Protein 1XFI (pdb70)

Nearest PDB structures (foldseek):
  1xfi-assembly1_A  TM=1.003E+00  e=2.468E-70  Arabidopsis thaliana
  2ffj-assembly2_B  TM=8.142E-01  e=1.710E-13  Archaeoglobus fulgidus DSM 4304
  2ffj-assembly2_A-2  TM=7.985E-01  e=4.145E-13  Archaeoglobus fulgidus DSM 4304
  2g8l-assembly1_A  TM=7.452E-01  e=1.516E-11  Pyrococcus horikoshii
  8tkz-assembly1_B  TM=5.819E-01  e=2.722E-07  Schizosaccharomyces pombe

Solvent-accessible surface area: 15356 Å² total; per-residue (Å²): 162,48,46,44,1,30,13,5,56,139,92,28,132,146,110,36,142,10,12,13,16,50,22,49,134,142,107,49,72,76,152,131,16,14,114,66,0,70,39,10,0,52,22,9,32,115,20,16,90,68,12,59,149,100,0,63,82,14,164,117,13,98,91,3,82,55,81,0,84,98,0,14,105,104,0,45,31,27,3,74,57,0,65,144,63,0,102,28,73,68,15,54,7,56,12,25,34,0,4,80,17,15,10,79,8,10,52,135,21,38,3,160,30,20,24,78,158,41,1,64,77,44,9,60,151,4,40,86,66,3,65,93,10,4,60,85,7,54,83,44,172,71,57,5,143,21,0,50,47,8,0,56,6,1,0,0,2,4,62,110,213,40,4,50,36,14,10,139,121,18,28,100,90,115,7,43,31,40,35,2,133,93,0,40,66,39,5,82,106,99,48,14,119,66,1,2,0,2,2,15,28,2,0,6,1,0,0,4,1,0,0,5,2,0,9,3,6,18,103,32,42,2,31,0,1,0,2,1,2,80,77,31,2,50,34,3,1,5,23,91,15,0,73,100,14,13,81,124,28,94,174,40,61,0,80,58,13,81,12,84,116,13,60,35,0,29,3,12,14,26,4,15,3,2,41,0,28,131,0,15,110,79,0,13,171,38,0,72,73,10,43,0,0,1,0,0,0,22,10,6,0,1,24,0,2,0,124,13,146,21,124,18,10,2,2,1,1,0,3,0,82,49,118,52,0,5,141,80,30,69,25,90,60,106,2,0,0,0,37,15,63,95,143

Organism: Arabidopsis thaliana (NCBI:txid3702)

Radius of gyration: 19.97 Å; Cα contacts (8 Å, |Δi|>4): 636; chains: 1; bounding box: 40×47×60 Å

CATH classification: 1.20.1700.10

Secondary structure (DSSP, 8-state):
--B--TTSPSP-TTT--SB-S----TTS-TTS--HHHHHHHHHHHTTHHHHHHHHHT-TTSTTHHHHHHHHHHHHHHHHHHHHH-TTGGG-S--HHHHHHHHHHHHHHTT-S-TTHHHHHHHHHHHHHHHHHHHHHHHT--SHHHHHHHHHHHHHHHHH---HHHHTT-SPPSSPSEE-HHHHHHHHTTT---EEEEE--BTTHIIIIIIHHHHHHHHHTT-EEEEEEBSS--TTBPBHHHHHHHHHHH---EETTEE-TTEEEEE----SSS--TTSB-HHHHHHHTT-SEEEEESIIIIIIBSTT---SSEEEEEEE---HHHHHHHT--TT-EEEEEE--

B-factor: mean 26.2, std 8.99, range [11.88, 65.64]

Structure (mmCIF, N/CA/C/O backbone):
data_1XFI
#
_entry.id   1XFI
#
_cell.length_a   40.174
_cell.length_b   43.280
_cell.length_c   52.644
_cell.angle_alpha   74.57
_cell.angle_beta   74.60
_cell.angle_gamma   84.04
#
_symmetry.space_group_name_H-M   'P 1'
#
loop_
_entity.id
_entity.type
_entity.pdbx_description
1 polymer 'unknown protein'
2 non-polymer 'MAGNESIUM ION'
3 water water
#
loop_
_atom_site.group_PDB
_atom_site.id
_atom_site.type_symbol
_atom_site.label_atom_id
_atom_site.label_alt_id
_atom_site.label_comp_id
_atom_site.label_asym_id
_atom_site.label_entity_id
_atom_site.label_seq_id
_atom_site.pdbx_PDB_ins_code
_atom_site.Cartn_x
_atom_site.Cartn_y
_atom_site.Cartn_z
_atom_site.occupancy
_atom_site.B_iso_or_equiv
_atom_site.auth_seq_id
_atom_site.auth_comp_id
_atom_site.auth_asym_id
_atom_site.auth_atom_id
_atom_site.pdbx_PDB_model_num
ATOM 1 N N . GLU A 1 6 ? 3.393 45.900 30.813 1.00 38.75 6 GLU A N 1
ATOM 2 C CA . GLU A 1 6 ? 4.303 44.878 31.433 1.00 37.25 6 GLU A CA 1
ATOM 3 C C . GLU A 1 6 ? 5.072 45.588 32.579 1.00 34.99 6 GLU A C 1
ATOM 4 O O . GLU A 1 6 ? 4.693 45.505 33.750 1.00 35.40 6 GLU A O 1
ATOM 10 N N . MET A 1 7 ? 6.083 46.351 32.203 1.00 32.56 7 MET A N 1
ATOM 11 C CA . MET A 1 7 ? 6.917 47.121 33.121 1.00 31.59 7 MET A CA 1
ATOM 12 C C . MET A 1 7 ? 6.315 48.481 33.328 1.00 28.89 7 MET A C 1
ATOM 13 O O . MET A 1 7 ? 5.572 48.987 32.485 1.00 30.15 7 MET A O 1
ATOM 18 N N . VAL A 1 8 ? 6.626 49.096 34.455 1.00 26.62 8 VAL A N 1
ATOM 19 C CA . VAL A 1 8 ? 6.124 50.428 34.765 1.00 25.70 8 VAL A CA 1
ATOM 20 C C . VAL A 1 8 ? 7.244 51.234 35.402 1.00 25.35 8 VAL A C 1
ATOM 21 O O . VAL A 1 8 ? 8.242 50.662 35.842 1.00 23.96 8 VAL A O 1
ATOM 25 N N . PRO A 1 9 ? 7.097 52.547 35.427 1.00 24.16 9 PRO A N 1
ATOM 26 C CA . PRO A 1 9 ? 8.109 53.372 36.038 1.00 23.51 9 PRO A CA 1
ATOM 27 C C . PRO A 1 9 ? 8.224 53.122 37.510 1.00 22.99 9 PRO A C 1
ATOM 28 O O . PRO A 1 9 ? 7.220 53.005 38.207 1.00 19.52 9 PRO A O 1
ATOM 32 N N . PHE A 1 10 ? 9.456 53.092 38.014 1.00 19.70 10 PHE A N 1
ATOM 33 C CA . PHE A 1 10 ? 9.667 53.074 39.459 1.00 21.29 10 PHE A CA 1
ATOM 34 C C . PHE A 1 10 ? 8.901 54.241 40.111 1.00 20.79 10 PHE A C 1
ATOM 35 O O . PHE A 1 10 ? 9.030 55.395 39.702 1.00 20.51 10 PHE A O 1
ATOM 43 N N . PRO A 1 11 ? 8.036 53.939 41.105 1.00 21.71 11 PRO A N 1
ATOM 44 C CA . PRO A 1 11 ? 7.149 54.956 41.675 1.00 22.84 11 PRO A CA 1
ATOM 45 C C . PRO A 1 11 ? 7.752 56.175 42.329 1.00 23.12 11 PRO A C 1
ATOM 46 O O . PRO A 1 11 ? 7.029 57.155 42.559 1.00 23.31 11 PRO A O 1
ATOM 50 N N . GLN A 1 12 ? 9.046 56.125 42.673 1.00 21.27 12 GLN A N 1
ATOM 51 C CA . GLN A 1 12 ? 9.659 57.237 43.338 1.00 21.87 12 GLN A CA 1
ATOM 52 C C . GLN A 1 12 ? 10.310 58.187 42.330 1.00 21.31 12 GLN A C 1
ATOM 53 O O . GLN A 1 12 ? 10.850 59.197 42.766 1.00 21.80 12 GLN A O 1
ATOM 59 N N . LEU A 1 13 ? 10.177 57.908 41.039 1.00 20.76 13 LEU A N 1
ATOM 60 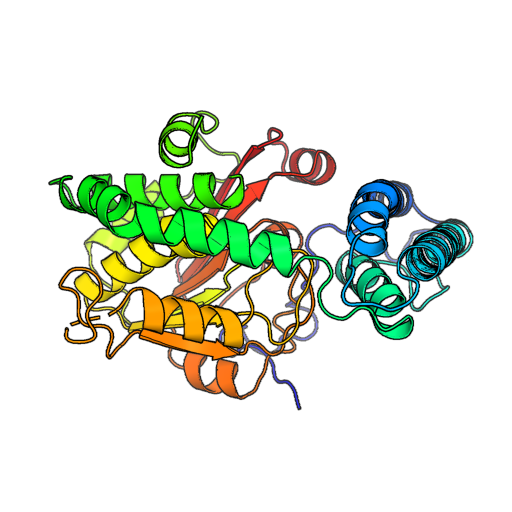C CA . LEU A 1 13 ? 10.590 58.879 40.027 1.00 23.99 13 LEU A CA 1
ATOM 61 C C . LEU A 1 13 ? 9.472 59.917 39.866 1.00 27.56 13 LEU A C 1
ATOM 62 O O . LEU A 1 13 ? 8.373 59.517 39.482 1.00 26.32 13 LEU A O 1
ATOM 67 N N . PRO A 1 14 ? 9.789 61.218 40.041 1.00 29.76 14 PRO A N 1
ATOM 68 C CA . PRO A 1 14 ? 8.780 62.254 39.826 1.00 31.01 14 PRO A CA 1
ATOM 69 C C . PRO A 1 14 ? 8.193 62.169 38.426 1.00 32.73 14 PRO A C 1
ATOM 70 O O . PRO A 1 14 ? 8.908 61.940 37.472 1.00 30.06 14 PRO A O 1
ATOM 74 N N . MET A 1 15 ? 6.883 62.364 38.316 1.00 35.61 15 MET A N 1
ATOM 75 C CA . MET A 1 15 ? 6.192 62.326 37.034 1.00 38.02 15 MET A CA 1
ATOM 76 C C . MET A 1 15 ? 5.990 63.792 36.586 1.00 40.36 15 MET A C 1
ATOM 77 O O . MET A 1 15 ? 5.740 64.662 37.420 1.00 42.02 15 MET A O 1
ATOM 82 N N . PRO A 1 16 ? 6.157 64.078 35.294 1.00 40.23 16 PRO A N 1
ATOM 83 C CA . PRO A 1 16 ? 6.392 63.162 34.202 1.00 41.29 16 PRO A CA 1
ATOM 84 C C . PRO A 1 16 ? 7.885 62.810 34.154 1.00 41.54 16 PRO A C 1
ATOM 85 O O . PRO A 1 16 ? 8.731 63.665 34.441 1.00 41.51 16 PRO A O 1
ATOM 89 N N . ILE A 1 17 ? 8.188 61.557 33.827 1.00 41.95 17 ILE A N 1
ATOM 90 C CA . ILE A 1 17 ? 9.575 61.111 33.725 1.00 42.65 17 ILE A CA 1
ATOM 91 C C . ILE A 1 17 ? 10.129 61.485 32.354 1.00 42.34 17 ILE A C 1
ATOM 92 O O . ILE A 1 17 ? 11.326 61.726 32.209 1.00 39.55 17 ILE A O 1
ATOM 97 N N . GLU A 1 18 ? 9.241 61.544 31.359 1.00 44.18 18 GLU A N 1
ATOM 98 C CA . GLU A 1 18 ? 9.589 62.008 30.015 1.00 44.36 18 GLU A CA 1
ATOM 99 C C . GLU A 1 18 ? 10.370 63.322 30.093 1.00 43.16 18 GLU A C 1
ATOM 100 O O . GLU A 1 18 ? 10.004 64.247 30.820 1.00 42.50 18 GLU A O 1
ATOM 106 N N . ASN A 1 19 ? 11.488 63.361 29.380 1.00 43.55 19 ASN A N 1
ATOM 107 C CA . ASN A 1 19 ? 12.337 64.548 29.305 1.00 43.60 19 ASN A CA 1
ATOM 108 C C . ASN A 1 19 ? 12.887 65.037 30.643 1.00 42.99 19 ASN A C 1
ATOM 109 O O . ASN A 1 19 ? 13.350 66.174 30.727 1.00 46.51 19 ASN A O 1
ATOM 114 N N . ASN A 1 20 ? 12.868 64.180 31.667 1.00 39.82 20 ASN A N 1
ATOM 115 C CA . ASN A 1 20 ? 13.449 64.504 32.970 1.00 37.09 20 ASN A CA 1
ATOM 116 C C . ASN A 1 20 ? 14.382 63.380 33.485 1.00 33.81 20 ASN A C 1
ATOM 117 O O . ASN A 1 20 ? 15.585 63.586 33.659 1.00 34.27 20 ASN A O 1
ATOM 122 N N . TYR A 1 21 ? 13.831 62.192 33.660 1.00 26.66 21 TYR A N 1
ATOM 123 C CA . TYR A 1 21 ? 14.676 60.983 33.867 1.00 25.96 21 TYR A CA 1
ATOM 124 C C . TYR A 1 21 ? 15.425 60.533 32.591 1.00 24.08 21 TYR A C 1
ATOM 125 O O . TYR A 1 21 ? 14.826 60.273 31.549 1.00 23.02 21 TYR A O 1
ATOM 134 N N . ARG A 1 22 ? 16.751 60.368 32.696 1.00 22.10 22 ARG A N 1
ATOM 135 C CA . ARG A 1 22 ? 17.550 59.730 31.651 1.00 21.92 22 ARG A CA 1
ATOM 136 C C . ARG A 1 22 ? 18.465 58.776 32.416 1.00 16.58 22 ARG A C 1
ATOM 137 O O . ARG A 1 22 ? 19.168 59.207 33.304 1.00 16.47 22 ARG A O 1
ATOM 145 N N . ALA A 1 23 ? 18.347 57.500 32.139 1.00 17.92 23 ALA A N 1
ATOM 146 C CA . ALA A 1 23 ? 19.004 56.503 33.003 1.00 15.71 23 ALA A CA 1
ATOM 147 C C . ALA A 1 23 ? 20.523 56.682 32.931 1.00 16.26 23 ALA A C 1
ATOM 148 O O . ALA A 1 23 ? 21.218 56.606 33.929 1.00 15.93 23 ALA A O 1
ATOM 150 N N . CYS A 1 24 ? 21.007 56.815 31.704 1.00 15.54 24 CYS A N 1
ATOM 151 C CA . CYS A 1 24 ? 22.449 56.753 31.456 1.00 15.06 24 CYS A CA 1
ATOM 152 C C . CYS A 1 24 ? 23.104 58.038 31.901 1.00 17.65 24 CYS A C 1
ATOM 153 O O . CYS A 1 24 ? 22.695 59.106 31.478 1.00 17.15 24 CYS A O 1
ATOM 156 N N . THR A 1 25 ? 24.160 57.923 32.703 1.00 15.23 25 THR A N 1
ATOM 157 C CA . THR A 1 25 ? 24.778 59.074 33.339 1.00 15.22 25 THR A CA 1
ATOM 158 C C . THR A 1 25 ? 25.748 59.814 32.446 1.00 16.73 25 THR A C 1
ATOM 159 O O . THR A 1 25 ? 25.786 61.042 32.436 1.00 16.59 25 THR A O 1
ATOM 163 N N . ILE A 1 26 ? 26.578 59.063 31.753 1.00 14.21 26 ILE A N 1
ATOM 164 C CA . ILE A 1 26 ? 27.683 59.628 30.945 1.00 14.78 26 ILE A CA 1
ATOM 165 C C . ILE A 1 26 ? 27.267 59.747 29.489 1.00 15.66 26 ILE A C 1
ATOM 166 O O . ILE A 1 26 ? 27.090 58.746 28.798 1.00 16.14 26 ILE A O 1
ATOM 171 N N . PRO A 1 27 ? 27.076 60.970 28.995 1.00 16.51 27 PRO A N 1
ATOM 172 C CA . PRO A 1 27 ? 26.746 61.096 27.568 1.00 16.23 27 PRO A CA 1
ATOM 173 C C . PRO A 1 27 ? 27.934 60.820 26.664 1.00 14.83 27 PRO A C 1
ATOM 174 O O . PRO A 1 27 ? 29.060 61.200 27.008 1.00 15.07 27 PRO A O 1
ATOM 178 N N . TYR A 1 28 ? 27.708 60.141 25.530 1.00 15.53 28 TYR A N 1
ATOM 179 C CA . TYR A 1 28 ? 28.825 59.880 24.592 1.00 17.86 28 TYR A CA 1
ATOM 180 C C . TYR A 1 28 ? 28.792 60.774 23.332 1.00 18.50 28 TYR A C 1
ATOM 181 O O . TYR A 1 28 ? 29.780 60.888 22.604 1.00 20.16 28 TYR A O 1
ATOM 190 N N . ARG A 1 29 ? 27.635 61.378 23.132 1.00 21.86 29 ARG A N 1
ATOM 191 C CA . ARG A 1 29 ? 27.263 62.101 21.894 1.00 22.25 29 ARG A CA 1
ATOM 192 C C . ARG A 1 29 ? 26.305 63.235 22.225 1.00 23.24 29 ARG A C 1
ATOM 193 O O . ARG A 1 29 ? 25.490 63.107 23.140 1.00 24.56 29 ARG A O 1
ATOM 201 N N . PHE A 1 30 ? 26.391 64.326 21.460 1.00 25.38 30 PHE A N 1
ATOM 202 C CA . PHE A 1 30 ? 25.389 65.384 21.485 1.00 25.02 30 PHE A CA 1
ATOM 203 C C . PHE A 1 30 ? 24.712 65.397 20.128 1.00 25.63 30 PHE A C 1
ATOM 204 O O . PHE A 1 30 ? 25.320 65.015 19.146 1.00 22.17 30 PHE A O 1
ATOM 212 N N . PRO A 1 31 ? 23.486 65.916 20.057 1.00 27.25 31 PRO A N 1
ATOM 213 C CA . PRO A 1 31 ? 22.716 66.022 18.800 1.00 27.40 31 PRO A CA 1
ATOM 214 C C . PRO A 1 31 ? 23.468 66.681 17.639 1.00 27.00 31 PRO A C 1
ATOM 215 O O . PRO A 1 31 ? 23.241 66.335 16.494 1.00 25.19 31 PRO A O 1
ATOM 219 N N . SER A 1 32 ? 24.343 67.625 17.948 1.00 26.72 32 SER A N 1
ATOM 220 C CA . SER A 1 32 ? 25.101 68.346 16.931 1.00 27.84 32 SER A CA 1
ATOM 221 C C . SER A 1 32 ? 26.319 67.596 16.388 1.00 26.49 32 SER A C 1
ATOM 222 O O . SER A 1 32 ? 27.010 68.077 15.493 1.00 25.33 32 SER A O 1
ATOM 225 N N . ASP A 1 33 ? 26.635 66.435 16.953 1.00 24.30 33 ASP A N 1
ATOM 226 C CA . ASP A 1 33 ? 27.762 65.671 16.462 1.00 24.37 33 ASP A CA 1
ATOM 227 C C . ASP A 1 33 ? 27.403 64.999 15.122 1.00 21.67 33 ASP A C 1
ATOM 228 O O . ASP A 1 33 ? 26.245 64.651 14.872 1.00 21.56 33 ASP A O 1
ATOM 233 N N . ASP A 1 34 ? 28.418 64.845 14.286 1.00 23.15 34 ASP A N 1
ATOM 234 C CA . ASP A 1 34 ? 28.296 64.130 13.029 1.00 23.08 34 ASP A CA 1
ATOM 235 C C . ASP A 1 34 ? 27.648 62.779 13.263 1.00 21.91 34 ASP A C 1
ATOM 236 O O . ASP A 1 34 ? 28.212 61.951 13.973 1.00 22.36 34 ASP A O 1
ATOM 241 N N . PRO A 1 35 ? 26.467 62.543 12.687 1.00 25.18 35 PRO A N 1
ATOM 242 C CA . PRO A 1 35 ? 25.790 61.282 12.985 1.00 26.60 35 PRO A CA 1
ATOM 243 C C . PRO A 1 35 ? 26.350 60.006 12.362 1.00 27.38 35 PRO A C 1
ATOM 244 O O . PRO A 1 35 ? 25.948 58.920 12.795 1.00 27.41 35 PRO A O 1
ATOM 248 N N . LYS A 1 36 ? 27.284 60.135 11.414 1.00 28.20 36 LYS A N 1
ATOM 249 C CA . LYS A 1 36 ? 27.786 58.997 10.652 1.00 31.02 36 LYS A CA 1
ATOM 250 C C . LYS A 1 36 ? 29.185 58.574 11.092 1.00 30.23 36 LYS A C 1
ATOM 251 O O . LYS A 1 36 ? 29.750 57.610 10.552 1.00 32.07 36 LYS A O 1
ATOM 257 N N . LYS A 1 37 ? 29.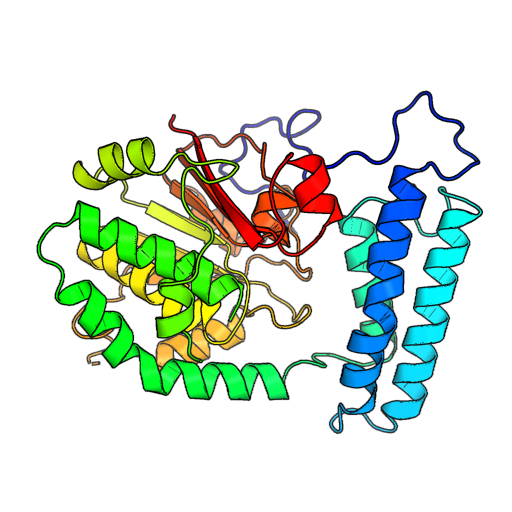740 59.276 12.077 1.00 26.32 37 LYS A N 1
ATOM 258 C CA . LYS A 1 37 ? 31.074 59.015 12.596 1.00 27.61 37 LYS A CA 1
ATOM 259 C C . LYS A 1 37 ? 30.958 58.792 14.102 1.00 25.67 37 LYS A C 1
ATOM 260 O O . LYS A 1 37 ? 30.345 59.608 14.823 1.00 22.65 37 LYS A O 1
ATOM 266 N N . ALA A 1 38 ? 31.543 57.707 14.600 1.00 24.63 38 ALA A N 1
ATOM 267 C CA . ALA A 1 38 ? 31.516 57.493 16.036 1.00 22.97 38 ALA A CA 1
ATOM 268 C C . ALA A 1 38 ? 32.336 58.562 16.716 1.00 20.62 38 ALA A C 1
ATOM 269 O O . ALA A 1 38 ? 33.411 58.940 16.240 1.00 21.33 38 ALA A O 1
ATOM 271 N N . THR A 1 39 ? 31.866 59.025 17.855 1.00 20.98 39 THR A N 1
ATOM 272 C CA . THR A 1 39 ? 32.583 60.039 18.643 1.00 23.61 39 THR A CA 1
ATOM 273 C C . THR A 1 39 ? 33.679 59.441 19.515 1.00 26.45 39 THR A C 1
ATOM 274 O O . THR A 1 39 ? 33.685 58.242 19.807 1.00 22.66 39 THR A O 1
ATOM 278 N N . PRO A 1 40 ? 34.588 60.288 20.021 1.00 28.03 40 PRO A N 1
ATOM 279 C CA . PRO A 1 40 ? 35.570 59.816 21.022 1.00 27.03 40 PRO A CA 1
ATOM 280 C C . PRO A 1 40 ? 35.059 59.063 22.238 1.00 27.28 40 PRO A C 1
ATOM 281 O O . PRO A 1 40 ? 35.627 57.970 22.557 1.00 28.45 40 PRO A O 1
ATOM 285 N N . ASN A 1 41 ? 34.026 59.563 22.913 1.00 27.32 41 ASN A N 1
ATOM 286 C CA . ASN A 1 41 ? 33.492 58.849 24.042 1.00 26.87 41 ASN A CA 1
ATOM 287 C C . ASN A 1 41 ? 32.910 57.542 23.584 1.00 24.14 41 ASN A C 1
ATOM 288 O O . ASN A 1 41 ? 33.001 56.588 24.324 1.00 26.53 41 ASN A O 1
ATOM 293 N N . GLU A 1 42 ? 32.217 57.523 22.440 1.00 23.02 42 GLU A N 1
ATOM 294 C CA . GLU A 1 42 ? 31.640 56.249 21.952 1.00 20.20 42 GLU A CA 1
ATOM 295 C C . GLU A 1 42 ? 32.754 55.242 21.741 1.00 20.17 42 GLU A C 1
ATOM 296 O O . GLU A 1 42 ? 32.656 54.084 22.176 1.00 19.39 42 GLU A O 1
ATOM 302 N N . ILE A 1 43 ? 33.810 55.663 21.054 1.00 20.80 43 ILE A N 1
ATOM 303 C CA . ILE A 1 43 ? 34.940 54.751 20.818 1.00 21.75 43 ILE A CA 1
ATOM 304 C C . ILE A 1 43 ? 35.547 54.263 22.139 1.00 20.83 43 ILE A C 1
ATOM 305 O O . ILE A 1 43 ? 35.832 53.068 22.332 1.00 20.80 43 ILE A O 1
ATOM 310 N N . SER A 1 44 ? 35.754 55.183 23.061 1.00 18.82 44 SER A N 1
ATOM 311 C CA . SER A 1 44 ? 36.209 54.821 24.410 1.00 21.03 44 SER A CA 1
ATOM 312 C C . SER A 1 44 ? 35.371 53.769 25.114 1.00 21.12 44 SER A C 1
ATOM 313 O O . SER A 1 44 ? 35.882 52.783 25.693 1.00 22.98 44 SER A O 1
ATOM 318 N N . TRP A 1 45 ? 34.074 53.982 25.117 1.00 19.23 45 TRP A N 1
ATOM 319 C CA . TRP A 1 45 ? 33.219 53.096 25.850 1.00 19.81 45 TRP A CA 1
ATOM 320 C C . TRP A 1 45 ? 33.012 51.786 25.116 1.00 19.16 45 TRP A C 1
ATOM 321 O O . TRP A 1 45 ? 32.891 50.716 25.736 1.00 19.80 45 TRP A O 1
ATOM 332 N N . ILE A 1 46 ? 32.986 51.851 23.794 1.00 18.66 46 ILE A N 1
ATOM 333 C CA . ILE A 1 46 ? 32.900 50.619 22.998 1.00 18.69 46 ILE A CA 1
ATOM 334 C C . ILE A 1 46 ? 34.140 49.773 23.346 1.00 19.93 46 ILE A C 1
ATOM 335 O O . ILE A 1 46 ? 34.034 48.565 23.542 1.00 19.64 46 ILE A O 1
ATOM 340 N N . ASN A 1 47 ? 35.296 50.413 23.419 1.00 19.10 47 ASN A N 1
ATOM 341 C CA . ASN A 1 47 ? 36.520 49.723 23.806 1.00 20.08 47 ASN A CA 1
ATOM 342 C C . ASN A 1 47 ? 36.458 49.116 25.223 1.00 20.74 47 ASN A C 1
ATOM 343 O O . ASN A 1 47 ? 36.960 47.993 25.461 1.00 23.06 47 ASN A O 1
ATOM 348 N N . VAL A 1 48 ? 35.832 49.796 26.179 1.00 19.45 48 VAL A N 1
ATOM 349 C CA . VAL A 1 48 ? 35.628 49.206 27.508 1.00 21.02 48 VAL A CA 1
ATOM 350 C C . VAL A 1 48 ? 34.924 47.863 27.343 1.00 21.22 48 VAL A C 1
ATOM 351 O O . VAL A 1 48 ? 35.336 46.854 27.918 1.00 20.81 48 VAL A O 1
ATOM 355 N N . PHE A 1 49 ? 33.819 47.868 26.594 1.00 19.83 49 PHE A N 1
ATOM 356 C CA . PHE A 1 49 ? 33.059 46.637 26.398 1.00 19.47 49 PHE A CA 1
ATOM 357 C C . PHE A 1 49 ? 33.820 45.599 25.585 1.00 20.14 49 PHE A C 1
ATOM 358 O O . PHE A 1 49 ? 33.807 44.415 25.954 1.00 18.21 49 PHE A O 1
ATOM 366 N N . ALA A 1 50 ? 34.569 46.034 24.578 1.00 20.02 50 ALA A N 1
ATOM 367 C CA . ALA A 1 50 ? 35.385 45.090 23.785 1.00 21.08 50 ALA A CA 1
ATOM 368 C C . ALA A 1 50 ? 36.453 44.433 24.695 1.00 22.90 50 ALA A C 1
ATOM 369 O O . ALA A 1 50 ? 36.805 43.224 24.552 1.00 22.50 50 ALA A O 1
ATOM 371 N N . ASN A 1 51 ? 36.984 45.222 25.621 1.00 21.56 51 ASN A N 1
ATOM 372 C CA . ASN A 1 51 ? 38.023 44.724 26.529 1.00 22.33 51 ASN A CA 1
ATOM 373 C C . ASN A 1 51 ? 37.501 43.752 27.579 1.00 22.17 51 ASN A C 1
ATOM 374 O O . ASN A 1 51 ? 38.300 43.098 28.250 1.00 21.98 51 ASN A O 1
ATOM 379 N N . SER A 1 52 ? 36.172 43.639 27.708 1.00 20.05 52 SER A N 1
ATOM 380 C CA . SER A 1 52 ? 35.552 42.641 28.586 1.00 20.21 52 SER A CA 1
ATOM 381 C C . SER A 1 52 ? 35.463 41.255 27.923 1.00 19.59 52 SER A C 1
ATOM 382 O O . SER A 1 52 ? 35.196 40.282 28.615 1.00 19.65 52 SER A O 1
ATOM 385 N N . ILE A 1 53 ? 35.653 41.202 26.611 1.00 20.62 53 ILE A N 1
ATOM 386 C CA . ILE A 1 53 ? 35.378 39.979 25.858 1.00 21.09 53 ILE A CA 1
ATOM 387 C C . ILE A 1 53 ? 36.250 38.791 26.354 1.00 22.35 53 ILE A C 1
ATOM 388 O O . ILE A 1 53 ? 35.748 37.677 26.570 1.00 21.35 53 ILE A O 1
ATOM 393 N N . PRO A 1 54 ? 37.565 39.009 26.527 1.00 23.76 54 PRO A N 1
ATOM 394 C CA . PRO A 1 54 ? 38.363 37.866 27.003 1.00 23.61 54 PRO A CA 1
ATOM 395 C C . PRO A 1 54 ? 37.859 37.236 28.307 1.00 24.39 54 PRO A C 1
ATOM 396 O O . PRO A 1 54 ? 37.813 36.000 28.415 1.00 23.75 54 PRO A O 1
ATOM 400 N N . SER A 1 55 ? 37.488 38.056 29.297 1.00 24.76 55 SER A N 1
ATOM 401 C CA . SER A 1 55 ? 36.986 37.546 30.589 1.00 23.04 55 SER A CA 1
ATOM 402 C C . SER A 1 55 ? 35.661 36.788 30.462 1.00 23.35 55 SER A C 1
ATOM 403 O O . SER A 1 55 ? 35.509 35.685 31.023 1.00 22.77 55 SER A O 1
ATOM 406 N N . PHE A 1 56 ? 34.723 37.359 29.698 1.00 21.96 56 PHE A N 1
ATOM 407 C CA . PHE A 1 56 ? 33.446 36.715 29.393 1.00 20.99 56 PHE A CA 1
ATOM 408 C C . PHE A 1 56 ? 33.668 35.445 28.534 1.00 19.71 56 PHE A C 1
ATOM 409 O O . PHE A 1 56 ? 33.034 34.427 28.799 1.00 21.32 56 PHE A O 1
ATOM 417 N N . LYS A 1 57 ? 34.625 35.485 27.601 1.00 21.42 57 LYS A N 1
ATOM 418 C CA . LYS A 1 57 ? 34.883 34.293 26.756 1.00 23.16 57 LYS A CA 1
ATOM 419 C C . LYS A 1 57 ? 35.434 33.165 27.619 1.00 23.65 57 LYS A C 1
ATOM 420 O O . LYS A 1 57 ? 34.993 32.024 27.503 1.00 24.79 57 LYS A O 1
ATOM 426 N N . LYS A 1 58 ? 36.383 33.484 28.484 1.00 26.29 58 LYS A N 1
ATOM 427 C CA . LYS A 1 58 ? 36.984 32.487 29.398 1.00 28.22 58 LYS A CA 1
ATOM 428 C C . LYS A 1 58 ? 35.945 31.891 30.316 1.00 26.62 58 LYS A C 1
ATOM 429 O O . LYS A 1 58 ? 35.911 30.675 30.558 1.00 27.39 58 LYS A O 1
ATOM 435 N N . ARG A 1 59 ? 35.073 32.731 30.826 1.00 25.53 59 ARG A N 1
ATOM 436 C CA . ARG A 1 59 ? 34.044 32.236 31.710 1.00 25.85 59 ARG A CA 1
ATOM 437 C C . ARG A 1 59 ? 33.080 31.368 30.917 1.00 25.01 59 ARG A C 1
ATOM 438 O O . ARG A 1 59 ? 32.656 30.313 31.361 1.00 26.23 59 ARG A O 1
ATOM 446 N N . ALA A 1 60 ? 32.742 31.803 29.717 1.00 23.69 60 ALA A N 1
ATOM 447 C CA . ALA A 1 60 ? 31.769 31.081 28.910 1.00 25.57 60 ALA A CA 1
ATOM 448 C C . ALA A 1 60 ? 32.286 29.699 28.505 1.00 24.68 60 ALA A C 1
ATOM 449 O O . ALA A 1 60 ? 31.539 28.706 28.533 1.00 26.98 60 ALA A O 1
ATOM 451 N N . GLU A 1 61 ? 33.549 29.663 28.073 1.00 25.41 61 GLU A N 1
ATOM 452 C CA . GLU A 1 61 ? 34.140 28.454 27.529 1.00 27.98 61 GLU A CA 1
ATOM 453 C C . GLU A 1 61 ? 34.262 27.374 28.575 1.00 29.63 61 GLU A C 1
ATOM 454 O O . GLU A 1 61 ? 34.246 26.170 28.235 1.00 30.58 61 GLU A O 1
ATOM 460 N N . SER A 1 62 ? 34.359 27.763 29.843 1.00 29.98 62 SER A N 1
ATOM 461 C CA . SER A 1 62 ? 34.414 26.745 30.889 1.00 30.54 62 SER A CA 1
ATOM 462 C C . SER A 1 62 ? 33.084 26.471 31.561 1.00 31.84 62 SER A C 1
ATOM 463 O O . SER A 1 62 ? 33.033 25.806 32.595 1.00 34.58 62 SER A O 1
ATOM 466 N N . ASP A 1 63 ? 31.999 26.958 30.974 1.00 30.44 63 ASP A N 1
ATOM 467 C CA . ASP A 1 63 ? 30.664 26.620 31.426 1.00 31.08 63 ASP A CA 1
ATOM 468 C C . ASP A 1 63 ? 30.286 25.213 30.956 1.00 32.79 63 ASP A C 1
ATOM 469 O O . ASP A 1 63 ? 29.591 25.040 29.934 1.00 31.68 63 ASP A O 1
ATOM 474 N N . ILE A 1 64 ? 30.676 24.232 31.765 1.00 33.75 64 ILE A N 1
ATOM 475 C CA . ILE A 1 64 ? 30.494 22.808 31.414 1.00 34.68 64 ILE A CA 1
ATOM 476 C C . ILE A 1 64 ? 29.038 22.410 31.323 1.00 35.78 64 ILE A C 1
ATOM 477 O O . ILE A 1 64 ? 28.712 21.379 30.707 1.00 39.26 64 ILE A O 1
ATOM 482 N N . THR A 1 65 ? 28.139 23.219 31.884 1.00 32.41 65 THR A N 1
ATOM 483 C CA . THR A 1 65 ? 26.727 22.917 31.751 1.00 32.10 65 THR A CA 1
ATOM 484 C C . THR A 1 65 ? 26.262 23.103 30.327 1.00 32.84 65 THR A C 1
ATOM 485 O O . THR A 1 65 ? 25.208 22.629 29.975 1.00 33.09 65 THR A O 1
ATOM 489 N N . VAL A 1 66 ? 27.045 23.797 29.502 1.00 31.03 66 VAL A N 1
ATOM 490 C CA . VAL A 1 66 ? 26.648 24.053 28.123 1.00 31.53 66 VAL A CA 1
ATOM 491 C C . VAL A 1 66 ? 27.433 23.089 27.239 1.00 31.04 66 VAL A C 1
ATOM 492 O O . VAL A 1 66 ? 28.665 22.960 27.379 1.00 31.54 66 VAL A O 1
ATOM 496 N N . PRO A 1 67 ? 26.708 22.365 26.368 1.00 30.88 67 PRO A N 1
ATOM 497 C CA . PRO A 1 67 ? 27.345 21.395 25.506 1.00 31.42 67 PRO A CA 1
ATOM 498 C C . PRO A 1 67 ? 28.256 22.126 24.516 1.00 29.67 67 PRO A C 1
ATOM 499 O O . PRO A 1 67 ? 27.797 23.026 23.854 1.00 31.54 67 PRO A O 1
ATOM 503 N N . ASP A 1 68 ? 29.530 21.783 24.469 1.00 32.41 68 ASP A N 1
ATOM 504 C CA . ASP A 1 68 ? 30.411 22.397 23.456 1.00 33.59 68 ASP A CA 1
ATOM 505 C C . ASP A 1 68 ? 30.469 23.903 23.760 1.00 34.12 68 ASP A C 1
ATOM 506 O O . ASP A 1 68 ? 30.242 24.758 22.888 1.00 34.59 68 ASP A O 1
ATOM 511 N N . ALA A 1 69 ? 30.702 24.202 25.033 1.00 32.34 69 ALA A N 1
ATOM 512 C CA . ALA A 1 69 ? 30.873 25.584 25.490 1.00 31.07 69 ALA A CA 1
ATOM 513 C C . ALA A 1 69 ? 32.001 26.292 24.741 1.00 30.18 69 ALA A C 1
ATOM 514 O O . ALA A 1 69 ? 31.831 27.438 24.286 1.00 29.40 69 ALA A O 1
ATOM 516 N N . PRO A 1 70 ? 33.167 25.632 24.604 1.00 30.53 70 PRO A N 1
ATOM 517 C CA . PRO A 1 70 ? 34.268 26.363 23.970 1.00 30.23 70 PRO A CA 1
ATOM 518 C C . PRO A 1 70 ? 33.970 26.902 22.558 1.00 29.63 70 PRO A C 1
ATOM 519 O O . PRO A 1 70 ? 34.375 28.040 22.268 1.00 29.14 70 PRO A O 1
ATOM 523 N N . ALA A 1 71 ? 33.240 26.149 21.714 1.00 29.53 71 ALA A N 1
ATOM 524 C CA . ALA A 1 71 ? 32.926 26.641 20.371 1.00 29.83 71 ALA A CA 1
ATOM 525 C C . ALA A 1 71 ? 31.956 27.799 20.443 1.00 29.77 71 ALA A C 1
ATOM 526 O O . ALA A 1 71 ? 32.094 28.793 19.709 1.00 29.71 71 ALA A O 1
ATOM 528 N N . ARG A 1 72 ? 30.971 27.660 21.325 1.00 29.30 72 ARG A N 1
ATOM 529 C CA . ARG A 1 72 ? 29.964 28.664 21.526 1.00 29.48 72 ARG A CA 1
ATOM 530 C C . ARG A 1 72 ? 30.590 29.955 22.062 1.00 28.05 72 ARG A C 1
ATOM 531 O O . ARG A 1 72 ? 30.157 31.064 21.699 1.00 26.85 72 ARG A O 1
ATOM 539 N N . ALA A 1 73 ? 31.568 29.804 22.947 1.00 27.70 73 ALA A N 1
ATOM 540 C CA . ALA A 1 73 ? 32.241 30.975 23.538 1.00 27.84 73 ALA A CA 1
ATOM 541 C C . ALA A 1 73 ? 33.039 31.737 22.497 1.00 27.24 73 ALA A C 1
ATOM 542 O O . ALA A 1 73 ? 33.110 32.967 22.544 1.00 24.81 73 ALA A O 1
ATOM 544 N N . GLU A 1 74 ? 33.648 31.007 21.559 1.00 28.33 74 GLU A N 1
ATOM 545 C CA . GLU A 1 74 ? 34.345 31.601 20.414 1.00 28.54 74 GLU A CA 1
ATOM 546 C C . GLU A 1 74 ? 33.360 32.391 19.547 1.00 29.02 74 GLU A C 1
ATOM 547 O O . GLU A 1 74 ? 33.661 33.517 19.096 1.00 28.03 74 GLU A O 1
ATOM 558 N N . LYS A 1 75 ? 32.183 31.819 19.318 1.00 28.79 75 LYS A N 1
ATOM 559 C CA . LYS A 1 75 ? 31.130 32.497 18.528 1.00 26.34 75 LYS A CA 1
ATOM 560 C C . LYS A 1 75 ? 30.657 33.776 19.253 1.00 25.33 75 LYS A C 1
ATOM 561 O O . LYS A 1 75 ? 30.539 34.835 18.649 1.00 24.35 75 LYS A O 1
ATOM 567 N N . PHE A 1 76 ? 30.433 33.681 20.555 1.00 23.45 76 PHE A N 1
ATOM 568 C CA . PHE A 1 76 ? 30.193 34.895 21.367 1.00 23.63 76 PHE A CA 1
ATOM 569 C C . PHE A 1 76 ? 31.257 35.985 21.146 1.00 22.88 76 PHE A C 1
ATOM 570 O O . PHE A 1 76 ? 30.909 37.130 20.880 1.00 23.57 76 PHE A O 1
ATOM 578 N N . ALA A 1 77 ? 32.529 35.642 21.287 1.00 22.81 77 ALA A N 1
ATOM 579 C CA . ALA A 1 77 ? 33.606 36.632 21.236 1.00 23.63 77 ALA A CA 1
ATOM 580 C C . ALA A 1 77 ? 33.638 37.274 19.865 1.00 24.19 77 ALA A C 1
ATOM 581 O O . ALA A 1 77 ? 33.730 38.496 19.768 1.00 25.50 77 ALA A O 1
ATOM 583 N N . GLU A 1 78 ? 33.486 36.450 18.820 1.00 23.31 78 GLU A N 1
ATOM 584 C CA . GLU A 1 78 ? 33.368 36.889 17.417 1.00 25.16 78 GLU A CA 1
ATOM 585 C C . GLU A 1 78 ? 32.169 37.764 17.131 1.00 24.63 78 GLU A C 1
ATOM 586 O O . GLU A 1 78 ? 32.297 38.835 16.504 1.00 26.78 78 GLU A O 1
ATOM 597 N N . ARG A 1 79 ? 30.988 37.336 17.550 1.00 22.83 79 ARG A N 1
ATOM 598 C CA . ARG A 1 79 ? 29.755 38.054 17.237 1.00 24.25 79 ARG A CA 1
ATOM 599 C C . ARG A 1 79 ? 29.717 39.380 17.981 1.00 23.05 79 ARG A C 1
ATOM 600 O O . ARG A 1 79 ? 29.408 40.415 17.394 1.00 22.26 79 ARG A O 1
ATOM 608 N N . TYR A 1 80 ? 29.984 39.335 19.279 1.00 20.15 80 TYR A N 1
ATOM 609 C CA . TYR A 1 80 ? 30.000 40.603 20.059 1.00 20.40 80 TYR A CA 1
ATOM 610 C C . TYR A 1 80 ? 31.111 41.572 19.585 1.00 21.11 80 TYR A C 1
ATOM 611 O O . TYR A 1 80 ? 30.861 42.755 19.439 1.00 22.23 80 TYR A O 1
ATOM 620 N N . ALA A 1 81 ? 32.321 41.086 19.338 1.00 20.35 81 ALA A N 1
ATOM 621 C CA . ALA A 1 81 ? 33.383 41.941 18.803 1.00 22.21 81 ALA A CA 1
ATOM 622 C C . ALA A 1 81 ? 32.971 42.584 17.490 1.00 22.46 81 ALA A C 1
ATOM 623 O O . ALA A 1 81 ? 33.274 43.734 17.232 1.00 22.32 81 ALA A O 1
ATOM 625 N N . GLY A 1 82 ? 32.320 41.810 16.631 1.00 23.91 82 GLY A N 1
ATOM 626 C CA . GLY A 1 82 ? 31.804 42.334 15.369 1.00 23.94 82 GLY A CA 1
ATOM 627 C C . GLY A 1 82 ? 30.745 43.433 15.502 1.00 24.40 82 GLY A C 1
ATOM 628 O O . GLY A 1 82 ? 30.732 44.374 14.691 1.00 23.93 82 GLY A O 1
ATOM 629 N N . ILE A 1 83 ? 29.823 43.287 16.464 1.00 23.35 83 ILE A N 1
ATOM 630 C CA . ILE A 1 83 ? 28.742 44.242 16.701 1.00 22.58 83 ILE A CA 1
ATOM 631 C C . ILE A 1 83 ? 29.400 45.544 17.156 1.00 22.17 83 ILE A C 1
ATOM 632 O O . ILE A 1 83 ? 29.044 46.647 16.726 1.00 22.67 83 ILE A O 1
ATOM 637 N N . LEU A 1 84 ? 30.400 45.396 18.002 1.00 20.91 84 LEU A N 1
ATOM 638 C CA . LEU A 1 84 ? 31.130 46.555 18.502 1.00 21.20 84 LEU A CA 1
ATOM 639 C C . LEU A 1 84 ? 31.911 47.265 17.378 1.00 22.35 84 LEU A C 1
ATOM 640 O O . LEU A 1 84 ? 31.899 48.499 17.319 1.00 21.85 84 LEU A O 1
ATOM 645 N N . GLU A 1 85 ? 32.609 46.526 16.525 1.00 23.69 85 GLU A N 1
ATOM 646 C CA . GLU A 1 85 ? 33.255 47.169 15.364 1.00 23.66 85 GLU A CA 1
ATOM 647 C C . GLU A 1 85 ? 32.184 47.781 14.445 1.00 23.67 85 GLU A C 1
ATOM 648 O O . GLU A 1 85 ? 32.374 48.880 13.928 1.00 24.05 85 GLU A O 1
ATOM 659 N N . ASP A 1 86 ? 31.043 47.130 14.263 1.00 23.53 86 ASP A N 1
ATOM 660 C CA . ASP A 1 86 ? 29.965 47.760 13.498 1.00 23.25 86 ASP A CA 1
ATOM 661 C C . ASP A 1 86 ? 29.629 49.172 14.061 1.00 24.64 86 ASP A C 1
ATOM 662 O O . ASP A 1 86 ? 29.415 50.114 13.302 1.00 24.78 86 ASP A O 1
ATOM 667 N N . LEU A 1 87 ? 29.523 49.276 15.387 1.00 22.88 87 LEU A N 1
ATOM 668 C CA . LEU A 1 87 ? 29.120 50.519 16.027 1.00 22.71 87 LEU A CA 1
ATOM 669 C C . LEU A 1 87 ? 30.178 51.626 15.859 1.00 21.68 87 LEU A C 1
ATOM 670 O O . LEU A 1 87 ? 29.828 52.793 15.711 1.00 20.97 87 LEU A O 1
ATOM 675 N N . LYS A 1 88 ? 31.456 51.263 15.866 1.00 20.83 88 LYS A N 1
ATOM 676 C CA . LYS A 1 8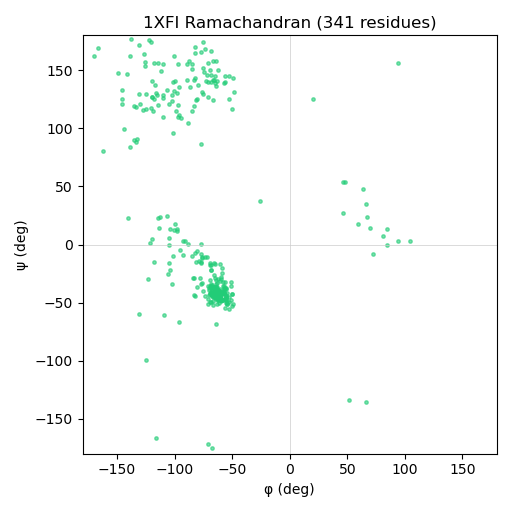8 ? 32.533 52.215 15.580 1.00 24.65 88 LYS A CA 1
ATOM 677 C C . LYS A 1 88 ? 32.450 52.753 14.150 1.00 26.66 88 LYS A C 1
ATOM 678 O O . LYS A 1 88 ? 32.738 53.918 13.915 1.00 27.40 88 LYS A O 1
ATOM 684 N N . LYS A 1 89 ? 32.055 51.900 13.209 1.00 27.32 89 LYS A N 1
ATOM 685 C CA . LYS A 1 89 ? 31.935 52.304 11.797 1.00 26.99 89 LYS A CA 1
ATOM 686 C C . LYS A 1 89 ? 30.634 53.042 11.501 1.00 25.27 89 LYS A C 1
ATOM 687 O O . LYS A 1 89 ? 30.607 53.928 10.662 1.00 27.52 89 LYS A O 1
ATOM 693 N N . ASP A 1 90 ? 29.530 52.646 12.133 1.00 23.37 90 ASP A N 1
ATOM 694 C CA . ASP A 1 90 ? 28.230 53.251 11.918 1.00 24.75 90 ASP A CA 1
ATOM 695 C C . ASP A 1 90 ? 27.475 53.285 13.257 1.00 24.07 90 ASP A C 1
ATOM 696 O O . ASP A 1 90 ? 26.886 52.286 13.680 1.00 21.08 90 ASP A O 1
ATOM 701 N N . PRO A 1 91 ? 27.490 54.450 13.910 1.00 24.59 91 PRO A N 1
ATOM 702 C CA . PRO A 1 91 ? 26.820 54.576 15.210 1.00 23.93 91 PRO A CA 1
ATOM 703 C C . PRO A 1 91 ? 25.328 54.255 15.171 1.00 24.34 91 PRO A C 1
ATOM 704 O O . PRO A 1 91 ? 24.755 53.976 16.194 1.00 24.75 91 PRO A O 1
ATOM 708 N N . GLU A 1 92 ? 24.698 54.307 13.996 1.00 24.14 92 GLU A N 1
ATOM 709 C CA . GLU A 1 92 ? 23.291 54.000 13.845 1.00 26.19 92 GLU A CA 1
ATOM 710 C C . GLU A 1 92 ? 22.997 52.497 13.733 1.00 26.04 92 GLU A C 1
ATOM 711 O O . GLU A 1 92 ? 21.836 52.088 13.722 1.00 29.12 92 GLU A O 1
ATOM 717 N N . SER A 1 93 ? 24.024 51.668 13.639 1.00 25.35 93 SER A N 1
ATOM 718 C CA . SER A 1 93 ? 23.810 50.228 13.523 1.00 25.49 93 SER A CA 1
ATOM 719 C C . SER A 1 93 ? 23.377 49.647 14.859 1.00 26.20 93 SER A C 1
ATOM 720 O O . SER A 1 93 ? 23.445 50.330 15.886 1.00 23.28 93 SER A O 1
ATOM 723 N N . HIS A 1 94 ? 22.925 48.396 14.834 1.00 26.30 94 HIS A N 1
ATOM 724 C CA . HIS A 1 94 ? 22.534 47.674 16.073 1.00 26.35 94 HIS A CA 1
ATOM 725 C C . HIS A 1 94 ? 21.648 48.431 17.090 1.00 27.29 94 HIS A C 1
ATOM 726 O O . HIS A 1 94 ? 21.676 48.146 18.302 1.00 31.07 94 HIS A O 1
ATOM 733 N N . GLY A 1 95 ? 20.852 49.383 16.610 1.00 28.00 95 GLY A N 1
ATOM 734 C CA . GLY A 1 95 ? 19.945 50.156 17.454 1.00 26.79 95 GLY A CA 1
ATOM 735 C C . GLY A 1 95 ? 20.591 51.340 18.123 1.00 26.54 95 GLY A C 1
ATOM 736 O O . GLY A 1 95 ? 20.002 51.928 19.019 1.00 25.95 95 GLY A O 1
ATOM 737 N N . GLY A 1 96 ? 21.797 51.702 17.672 1.00 25.03 96 GLY A N 1
ATOM 738 C CA . GLY A 1 96 ? 22.470 52.885 18.195 1.00 26.40 96 GLY A CA 1
ATOM 739 C C . GLY A 1 96 ? 21.873 54.232 17.789 1.00 26.41 96 GLY A C 1
ATOM 740 O O . GLY A 1 96 ? 20.810 54.281 17.145 1.00 27.13 96 GLY A O 1
ATOM 741 N N . PRO A 1 97 ? 22.577 55.335 18.122 1.00 25.48 97 PRO A N 1
ATOM 742 C CA . PRO A 1 97 ? 23.887 55.364 18.749 1.00 22.74 97 PRO A CA 1
ATOM 743 C C . PRO A 1 97 ? 23.918 54.722 20.143 1.00 22.96 97 PRO A C 1
ATOM 744 O O . PRO A 1 97 ? 22.888 54.692 20.859 1.00 22.17 97 PRO A O 1
ATOM 748 N N . PRO A 1 98 ? 25.081 54.175 20.493 1.00 20.27 98 PRO A N 1
ATOM 749 C CA . PRO A 1 98 ? 25.157 53.391 21.717 1.00 20.44 98 PRO A CA 1
ATOM 750 C C . PRO A 1 98 ? 25.159 54.217 23.005 1.00 21.18 98 PRO A C 1
ATOM 751 O O . PRO A 1 98 ? 25.569 55.374 23.037 1.00 21.08 98 PRO A O 1
ATOM 755 N N . ASP A 1 99 ? 24.657 53.592 24.058 1.00 20.46 99 ASP A N 1
ATOM 756 C CA . ASP A 1 99 ? 24.826 54.113 25.416 1.00 18.72 99 ASP A CA 1
ATOM 757 C C . ASP A 1 99 ? 25.149 52.930 26.284 1.00 17.59 99 ASP A C 1
ATOM 758 O O . ASP A 1 99 ? 25.178 51.794 25.825 1.00 16.60 99 ASP A O 1
ATOM 763 N N . GLY A 1 100 ? 25.414 53.167 27.554 1.00 18.33 100 GLY A N 1
ATOM 764 C CA . GLY A 1 100 ? 25.803 52.036 28.410 1.00 18.92 100 GLY A CA 1
ATOM 765 C C . GLY A 1 100 ? 24.795 50.902 28.470 1.00 19.49 100 GLY A C 1
ATOM 766 O O . GLY A 1 100 ? 25.145 49.710 28.476 1.00 19.53 100 GLY A O 1
ATOM 767 N N . ILE A 1 101 ? 23.515 51.264 28.518 1.00 17.54 101 ILE A N 1
ATOM 768 C CA . ILE A 1 101 ? 22.483 50.246 28.555 1.00 18.12 101 ILE A CA 1
ATOM 769 C C . ILE A 1 101 ? 22.572 49.389 27.282 1.00 18.59 101 ILE A C 1
ATOM 770 O O . ILE A 1 101 ? 22.544 48.159 27.331 1.00 18.58 101 ILE A O 1
ATOM 775 N N . LEU A 1 102 ? 22.712 50.019 26.113 1.00 16.91 102 LEU A N 1
ATOM 776 C CA . LEU A 1 102 ? 22.733 49.237 24.893 1.00 18.40 102 LEU A CA 1
ATOM 777 C C . LEU A 1 102 ? 23.936 48.308 24.828 1.00 16.47 102 LEU A C 1
ATOM 778 O O . LEU A 1 102 ? 23.820 47.145 24.435 1.00 16.01 102 LEU A O 1
ATOM 783 N N . LEU A 1 103 ? 25.106 48.805 25.176 1.00 16.92 103 LEU A N 1
ATOM 784 C CA . LEU A 1 103 ? 26.300 47.987 25.108 1.00 16.46 103 LEU A CA 1
ATOM 785 C C . LEU A 1 103 ? 26.190 46.777 26.053 1.00 16.42 103 LEU A C 1
ATOM 786 O O . LEU A 1 103 ? 26.599 45.714 25.691 1.00 17.10 103 LEU A O 1
ATOM 791 N N . CYS A 1 104 ? 25.625 46.978 27.229 1.00 15.93 104 CYS A N 1
ATOM 792 C CA . CYS A 1 104 ? 25.368 45.867 28.190 1.00 17.14 104 CYS A CA 1
ATOM 793 C C . CYS A 1 104 ? 24.425 44.856 27.604 1.00 17.80 104 CYS A C 1
ATOM 794 O O . CYS A 1 104 ? 24.640 43.641 27.717 1.00 17.95 104 CYS A O 1
ATOM 797 N N . ARG A 1 105 ? 23.359 45.378 27.034 1.00 17.67 105 ARG A N 1
ATOM 798 C CA . ARG A 1 105 ? 22.257 44.531 26.541 1.00 19.38 105 ARG A CA 1
ATOM 799 C C . ARG A 1 105 ? 22.697 43.700 25.356 1.00 20.10 105 ARG A C 1
ATOM 800 O O . ARG A 1 105 ? 22.458 42.479 25.294 1.00 18.24 105 ARG A O 1
ATOM 808 N N . LEU A 1 106 ? 23.429 44.308 24.436 1.00 19.35 106 LEU A N 1
ATOM 809 C CA . LEU A 1 106 ? 23.994 43.548 23.317 1.00 19.83 106 LEU A CA 1
ATOM 810 C C . LEU A 1 106 ? 24.844 42.380 23.763 1.00 20.44 106 LEU A C 1
ATOM 811 O O . LEU A 1 106 ? 24.761 41.293 23.160 1.00 22.40 106 LEU A O 1
ATOM 816 N N . ARG A 1 107 ? 25.604 42.546 24.843 1.00 18.99 107 ARG A N 1
ATOM 817 C CA . ARG A 1 107 ? 26.493 41.520 25.338 1.00 19.66 107 ARG A CA 1
ATOM 818 C C . ARG A 1 107 ? 25.677 40.342 25.861 1.00 21.12 107 ARG A C 1
ATOM 819 O O . ARG A 1 107 ? 25.977 39.192 25.567 1.00 19.61 107 ARG A O 1
ATOM 827 N N . GLU A 1 108 ? 24.635 40.654 26.608 1.00 18.43 108 GLU A N 1
ATOM 828 C CA . GLU A 1 108 ? 23.768 39.646 27.183 1.00 20.48 108 GLU A CA 1
ATOM 829 C C . GLU A 1 108 ? 23.016 38.894 26.108 1.00 21.49 108 GLU A C 1
ATOM 830 O O . GLU A 1 108 ? 22.794 37.692 26.231 1.00 22.16 108 GLU A O 1
ATOM 836 N N . GLN A 1 109 ? 22.635 39.605 25.067 1.00 21.66 109 GLN A N 1
ATOM 837 C CA . GLN A 1 109 ? 21.862 38.972 23.990 1.00 22.15 109 GLN A CA 1
ATOM 838 C C . GLN A 1 109 ? 22.682 38.002 23.207 1.00 21.97 109 GLN A C 1
ATOM 839 O O . GLN A 1 109 ? 22.193 36.904 22.878 1.00 23.36 109 GLN A O 1
ATOM 845 N N . VAL A 1 110 ? 23.922 38.356 22.893 1.00 19.36 110 VAL A N 1
ATOM 846 C CA . VAL A 1 110 ? 24.749 37.425 22.170 1.00 21.12 110 VAL A CA 1
ATOM 847 C C . VAL A 1 110 ? 24.909 36.119 22.953 1.00 22.00 110 VAL A C 1
ATOM 848 O O . VAL A 1 110 ? 24.760 35.029 22.396 1.00 21.93 110 VAL A O 1
ATOM 852 N N . LEU A 1 111 ? 25.221 36.253 24.243 1.00 20.74 111 LEU A N 1
ATOM 853 C CA . LEU A 1 111 ? 25.413 35.102 25.106 1.00 20.68 111 LEU A CA 1
ATOM 854 C C . LEU A 1 111 ? 24.139 34.240 25.178 1.00 21.71 111 LEU A C 1
ATOM 855 O O . LEU A 1 111 ? 24.199 33.016 25.051 1.00 24.42 111 LEU A O 1
ATOM 860 N N . ARG A 1 112 ? 23.005 34.877 25.400 1.00 21.31 112 ARG A N 1
ATOM 861 C CA . ARG A 1 112 ? 21.798 34.148 25.602 1.00 21.74 112 ARG A CA 1
ATOM 862 C C . ARG A 1 112 ? 21.340 33.486 24.307 1.00 25.28 112 ARG A C 1
ATOM 863 O O . ARG A 1 112 ? 20.821 32.375 24.338 1.00 23.42 112 ARG A O 1
ATOM 871 N N . GLU A 1 113 ? 21.489 34.184 23.179 1.00 24.26 113 GLU A N 1
ATOM 872 C CA . GLU A 1 113 ? 21.130 33.558 21.906 1.00 25.34 113 GLU A CA 1
ATOM 873 C C . GLU A 1 113 ? 21.874 32.252 21.681 1.00 27.19 113 GLU A C 1
ATOM 874 O O . GLU A 1 113 ? 21.295 31.294 21.130 1.00 29.77 113 GLU A O 1
ATOM 880 N N . LEU A 1 114 ? 23.145 32.204 22.090 1.00 24.47 114 LEU A N 1
ATOM 881 C CA . LEU A 1 114 ? 23.972 31.006 21.981 1.00 24.72 114 LEU A CA 1
ATOM 882 C C . LEU A 1 114 ? 23.675 29.934 23.029 1.00 25.19 114 LEU A C 1
ATOM 883 O O . LEU A 1 114 ? 24.340 28.886 23.065 1.00 26.69 114 LEU A O 1
ATOM 888 N N . GLY A 1 115 ? 22.717 30.212 23.891 1.00 25.13 115 GLY A N 1
ATOM 889 C CA . GLY A 1 115 ? 22.189 29.213 24.835 1.00 25.48 115 GLY A CA 1
ATOM 890 C C . GLY A 1 115 ? 22.866 29.250 26.194 1.00 26.37 115 GLY A C 1
ATOM 891 O O . GLY A 1 115 ? 22.561 28.419 27.069 1.00 25.79 115 GLY A O 1
ATOM 892 N N . PHE A 1 116 ? 23.789 30.200 26.402 1.00 25.19 116 PHE A N 1
ATOM 893 C CA . PHE A 1 116 ? 24.315 30.408 27.771 1.00 25.21 116 PHE A CA 1
ATOM 894 C C . PHE A 1 116 ? 23.235 31.030 28.639 1.00 26.47 116 PHE A C 1
ATOM 895 O O . PHE A 1 116 ? 22.478 31.900 28.195 1.00 29.60 116 PHE A O 1
ATOM 903 N N . ARG A 1 117 ? 23.132 30.594 29.891 1.00 26.28 117 ARG A N 1
ATOM 904 C CA . ARG A 1 117 ? 22.118 31.147 30.776 1.00 25.71 117 ARG A CA 1
ATOM 905 C C . ARG A 1 117 ? 22.672 31.762 32.069 1.00 24.44 117 ARG A C 1
ATOM 906 O O . ARG A 1 117 ? 22.086 32.682 32.601 1.00 26.11 117 ARG A O 1
ATOM 914 N N . ASP A 1 118 ? 23.790 31.250 32.541 1.00 21.17 118 ASP A N 1
ATOM 915 C CA . ASP A 1 118 ? 24.437 31.853 33.710 1.00 21.15 118 ASP A CA 1
ATOM 916 C C . ASP A 1 118 ? 25.864 31.383 33.765 1.00 19.83 118 ASP A C 1
ATOM 917 O O . ASP A 1 118 ? 26.201 30.427 34.482 1.00 19.02 118 ASP A O 1
ATOM 922 N N . ILE A 1 119 ? 26.715 32.016 32.970 1.00 17.38 119 ILE A N 1
ATOM 923 C CA . ILE A 1 119 ? 28.077 31.561 32.903 1.00 19.96 119 ILE A CA 1
ATOM 924 C C . ILE A 1 119 ? 28.803 31.762 34.232 1.00 18.88 119 ILE A C 1
ATOM 925 O O . ILE A 1 119 ? 29.835 31.141 34.431 1.00 20.75 119 ILE A O 1
ATOM 930 N N . PHE A 1 120 ? 28.249 32.584 35.121 1.00 19.28 120 PHE A N 1
ATOM 931 C CA . PHE A 1 120 ? 28.880 32.864 36.409 1.00 19.76 120 PHE A CA 1
ATOM 932 C C . PHE A 1 120 ? 28.327 32.031 37.553 1.00 21.40 120 PHE A C 1
ATOM 933 O O . PHE A 1 120 ? 28.623 32.285 38.746 1.00 18.63 120 PHE A O 1
ATOM 941 N N . LYS A 1 121 ? 27.537 31.016 37.227 1.00 20.54 121 LYS A N 1
ATOM 942 C CA . LYS A 1 121 ? 26.744 30.360 38.278 1.00 21.94 121 LYS A CA 1
ATOM 943 C C . LYS A 1 121 ? 27.652 29.643 39.269 1.00 23.20 121 LYS A C 1
ATOM 944 O O . LYS A 1 121 ? 27.450 29.742 40.489 1.00 21.47 121 LYS A O 1
ATOM 950 N N . LYS A 1 122 ? 28.665 28.944 38.773 1.00 24.59 122 LYS A N 1
ATOM 951 C CA . LYS A 1 122 ? 29.534 28.196 39.689 1.00 26.02 122 LYS A CA 1
ATOM 952 C C . LYS A 1 122 ? 30.253 29.160 40.654 1.00 23.34 122 LYS A C 1
ATOM 953 O O . LYS A 1 122 ? 30.288 28.926 41.889 1.00 24.01 122 LYS A O 1
ATOM 959 N N . VAL A 1 123 ? 30.793 30.237 40.095 1.00 23.33 123 VAL A N 1
ATOM 960 C CA . VAL A 1 123 ? 31.551 31.188 40.903 1.00 22.95 123 VAL A CA 1
ATOM 961 C C . VAL A 1 123 ? 30.652 31.934 41.897 1.00 21.73 123 VAL A C 1
ATOM 962 O O . VAL A 1 123 ? 31.035 32.162 43.054 1.00 22.05 123 VAL A O 1
ATOM 966 N N . LYS A 1 124 ? 29.454 32.286 41.460 1.00 20.48 124 LYS A N 1
ATOM 967 C CA . LYS A 1 124 ? 28.452 32.851 42.341 1.00 20.12 124 LYS A CA 1
ATOM 968 C C . LYS A 1 124 ? 28.173 31.931 43.531 1.00 19.83 124 LYS A C 1
ATOM 969 O O . LYS A 1 124 ? 28.168 32.355 44.672 1.00 17.80 124 LYS A O 1
ATOM 975 N N . ASP A 1 125 ? 27.926 30.660 43.249 1.00 20.02 125 ASP A N 1
ATOM 976 C CA . ASP A 1 125 ? 27.644 29.692 44.306 1.00 21.63 125 ASP A CA 1
ATOM 977 C C . ASP A 1 125 ? 28.833 29.574 45.281 1.00 21.57 125 ASP A C 1
ATOM 978 O O . ASP A 1 125 ? 28.662 29.525 46.498 1.00 20.73 125 ASP A O 1
ATOM 983 N N . GLU A 1 126 ? 30.045 29.591 44.750 1.00 22.82 126 GLU A N 1
ATOM 984 C CA . GLU A 1 126 ? 31.245 29.486 45.579 1.00 23.94 126 GLU A CA 1
ATOM 985 C C . GLU A 1 126 ? 31.406 30.699 46.462 1.00 24.54 126 GLU A C 1
ATOM 986 O O . GLU A 1 126 ? 31.745 30.572 47.650 1.00 25.31 126 GLU A O 1
ATOM 992 N N . GLU A 1 127 ? 31.131 31.873 45.903 1.00 22.50 127 GLU A N 1
ATOM 993 C CA . GLU A 1 127 ? 31.356 33.086 46.670 1.00 22.50 127 GLU A CA 1
ATOM 994 C C . GLU A 1 127 ? 30.277 33.282 47.700 1.00 20.61 127 GLU A C 1
ATOM 995 O O . GLU A 1 127 ? 30.556 33.819 48.774 1.00 18.45 127 GLU A O 1
ATOM 1006 N N . ASN A 1 128 ? 29.065 32.855 47.382 1.00 19.83 128 ASN A N 1
ATOM 1007 C CA . ASN A 1 128 ? 27.978 32.908 48.361 1.00 20.60 128 ASN A CA 1
ATOM 1008 C C . ASN A 1 128 ? 28.300 31.996 49.532 1.00 21.58 128 ASN A C 1
ATOM 1009 O O . ASN A 1 128 ? 27.991 32.337 50.664 1.00 22.05 128 ASN A O 1
ATOM 1014 N N . ALA A 1 129 ? 28.787 30.789 49.220 1.00 23.49 129 ALA A N 1
ATOM 1015 C CA . ALA A 1 129 ? 29.060 29.785 50.290 1.00 24.81 129 ALA A CA 1
ATOM 1016 C C . ALA A 1 129 ? 30.115 30.318 51.259 1.00 24.99 129 ALA A C 1
ATOM 1017 O O . ALA A 1 129 ? 29.957 30.254 52.500 1.00 25.34 129 ALA A O 1
ATOM 1019 N N . LYS A 1 130 ? 31.179 30.864 50.706 1.00 24.14 130 LYS A N 1
ATOM 1020 C CA . LYS A 1 130 ? 32.245 31.430 51.532 1.00 24.67 130 LYS A CA 1
ATOM 1021 C C . LYS A 1 130 ? 31.741 32.605 52.349 1.00 25.10 130 LYS A C 1
ATOM 1022 O O . LYS A 1 130 ? 32.100 32.735 53.514 1.00 26.45 130 LYS A O 1
ATOM 1028 N N . ALA A 1 131 ? 30.915 33.465 51.760 1.00 20.51 131 ALA A N 1
ATOM 1029 C CA . ALA A 1 131 ? 30.416 34.605 52.508 1.00 21.26 131 ALA A CA 1
ATOM 1030 C C . ALA A 1 131 ? 29.484 34.168 53.636 1.00 20.41 131 ALA A C 1
ATOM 1031 O O . ALA A 1 131 ? 29.553 34.697 54.745 1.00 19.44 131 ALA A O 1
ATOM 1033 N N . ILE A 1 132 ? 28.598 33.219 53.346 1.00 20.51 132 ILE A N 1
ATOM 1034 C CA . ILE A 1 132 ? 27.622 32.752 54.355 1.00 22.43 132 ILE A CA 1
ATOM 1035 C C . ILE A 1 132 ? 28.337 32.257 55.657 1.00 22.20 132 ILE A C 1
ATOM 1036 O O . ILE A 1 132 ? 27.862 32.573 56.773 1.00 23.59 132 ILE A O 1
ATOM 1041 N N . SER A 1 133 ? 29.473 31.589 55.487 1.00 23.26 133 SER A N 1
ATOM 1042 C CA . SER A 1 133 ? 30.337 31.126 56.618 1.00 23.01 133 SER A CA 1
ATOM 1043 C C . SER A 1 133 ? 30.796 32.280 57.519 1.00 24.19 133 SER A C 1
ATOM 1044 O O . SER A 1 133 ? 30.949 32.102 58.752 1.00 22.43 133 SER A O 1
ATOM 1049 N N . LEU A 1 134 ? 30.989 33.462 56.912 1.00 21.55 134 LEU A N 1
ATOM 1050 C CA . LEU A 1 134 ? 31.467 34.642 57.647 1.00 21.19 134 LEU A CA 1
ATOM 1051 C C . LEU A 1 134 ? 30.406 35.605 58.156 1.00 19.58 134 LEU A C 1
ATOM 1052 O O . LEU A 1 134 ? 30.722 36.534 58.889 1.00 20.78 134 LEU A O 1
ATOM 1057 N N . PHE A 1 135 ? 29.143 35.381 57.827 1.00 19.84 135 PHE A N 1
ATOM 1058 C CA . PHE A 1 135 ? 28.108 36.339 58.179 1.00 20.28 135 PHE A CA 1
ATOM 1059 C C . PHE A 1 135 ? 28.042 36.613 59.699 1.00 18.60 135 PHE A C 1
ATOM 1060 O O . PHE A 1 135 ? 28.069 37.757 60.139 1.00 18.31 135 PHE A O 1
ATOM 1068 N N . PRO A 1 136 ? 28.034 35.559 60.534 1.00 19.87 136 PRO A N 1
ATOM 1069 C CA . PRO A 1 136 ? 27.961 35.868 61.967 1.00 19.28 136 PRO A CA 1
ATOM 1070 C C . PRO A 1 136 ? 29.151 36.656 62.494 1.00 18.20 136 PRO A C 1
ATOM 1071 O O . PRO A 1 136 ? 28.984 37.582 63.311 1.00 19.68 136 PRO A O 1
ATOM 1075 N N . GLN A 1 137 ? 30.349 36.328 62.009 1.00 18.77 137 GLN A N 1
ATOM 1076 C CA . GLN A 1 137 ? 31.558 37.010 62.434 1.00 18.94 137 GLN A CA 1
ATOM 1077 C C . GLN A 1 137 ? 31.492 38.493 62.033 1.00 18.00 137 GLN A C 1
ATOM 1078 O O . GLN A 1 137 ? 31.719 39.412 62.840 1.00 16.79 137 GLN A O 1
ATOM 1084 N N . VAL A 1 138 ? 31.183 38.722 60.757 1.00 18.54 138 VAL A N 1
ATOM 1085 C CA . VAL A 1 138 ? 31.110 40.110 60.268 1.00 18.33 138 VAL A CA 1
ATOM 1086 C C . VAL A 1 138 ? 30.051 40.931 60.953 1.00 18.19 138 VAL A C 1
ATOM 1087 O O . VAL A 1 138 ? 30.275 42.118 61.307 1.00 21.17 138 VAL A O 1
ATOM 1091 N N . VAL A 1 139 ? 28.891 40.322 61.171 1.00 18.79 139 VAL A N 1
ATOM 1092 C CA . VAL A 1 139 ? 27.794 40.983 61.914 1.00 19.77 139 VAL A CA 1
ATOM 1093 C C . VAL A 1 139 ? 28.207 41.236 63.383 1.00 20.86 139 VAL A C 1
ATOM 1094 O O . VAL A 1 139 ? 27.940 42.307 63.943 1.00 20.63 139 VAL A O 1
ATOM 1098 N N . SER A 1 140 ? 28.932 40.284 63.999 1.00 21.18 140 SER A N 1
ATOM 1099 C CA . SER A 1 140 ? 29.395 40.500 65.400 1.00 21.75 140 SER A CA 1
ATOM 1100 C C . SER A 1 140 ? 30.236 41.729 65.591 1.00 22.20 140 SER A C 1
ATOM 1101 O O . SER A 1 140 ? 30.099 42.434 66.599 1.00 23.87 140 SER A O 1
ATOM 1106 N N . LEU A 1 141 ? 31.134 41.976 64.637 1.00 23.06 141 LEU A N 1
ATOM 1107 C CA . LEU A 1 141 ? 32.028 43.110 64.661 1.00 23.20 141 LEU A CA 1
ATOM 1108 C C . LEU A 1 141 ? 31.275 44.446 64.625 1.00 24.89 141 LEU A C 1
ATOM 1109 O O . LEU A 1 141 ? 31.672 45.384 65.310 1.00 24.44 141 LEU A O 1
ATOM 1114 N N . SER A 1 142 ? 30.205 44.542 63.828 1.00 23.51 142 SER A N 1
ATOM 1115 C CA . SER A 1 142 ? 29.428 45.774 63.780 1.00 22.82 142 SER A CA 1
ATOM 1116 C C . SER A 1 142 ? 28.576 45.860 65.042 1.00 21.45 142 SER A C 1
ATOM 1117 O O . SER A 1 142 ? 28.435 46.941 65.620 1.00 20.83 142 SER A O 1
ATOM 1120 N N . ASP A 1 143 ? 28.019 44.735 65.482 1.00 22.65 143 ASP A N 1
ATOM 1121 C CA . ASP A 1 143 ? 27.165 44.771 66.699 1.00 23.66 143 ASP A CA 1
ATOM 1122 C C . ASP A 1 143 ? 27.982 45.220 67.924 1.00 22.51 143 ASP A C 1
ATOM 1123 O O . ASP A 1 143 ? 27.431 45.873 68.813 1.00 24.68 143 ASP A O 1
ATOM 1128 N N . ALA A 1 144 ? 29.279 44.923 67.923 1.00 22.79 144 ALA A N 1
ATOM 1129 C CA . ALA A 1 144 ? 30.177 45.325 69.048 1.00 22.47 144 ALA A CA 1
ATOM 1130 C C . ALA A 1 144 ? 30.401 46.816 69.150 1.00 21.46 144 ALA A C 1
ATOM 1131 O O . ALA A 1 144 ? 30.909 47.313 70.170 1.00 20.68 144 ALA A O 1
ATOM 1133 N N . ILE A 1 145 ? 30.106 47.568 68.090 1.00 22.12 145 ILE A N 1
ATOM 1134 C CA . ILE A 1 145 ? 30.377 48.998 68.124 1.00 23.18 145 ILE A CA 1
ATOM 1135 C C . ILE A 1 145 ? 29.277 49.675 68.876 1.00 25.49 145 ILE A C 1
ATOM 1136 O O . ILE A 1 145 ? 28.126 49.564 68.492 1.00 25.83 145 ILE A O 1
ATOM 1141 N N . GLU A 1 146 ? 29.659 50.437 69.913 1.00 25.94 146 GLU A N 1
ATOM 1142 C CA . GLU A 1 146 ? 28.710 51.062 70.824 1.00 27.29 146 GLU A CA 1
ATOM 1143 C C . GLU A 1 146 ? 27.938 52.215 70.183 1.00 26.15 146 GLU A C 1
ATOM 1144 O O . GLU A 1 146 ? 26.689 52.271 70.273 1.00 25.53 146 GLU A O 1
ATOM 1150 N N . ASP A 1 147 ? 28.654 53.148 69.564 1.00 25.76 147 ASP A N 1
ATOM 1151 C CA . ASP A 1 147 ? 28.001 54.356 69.029 1.00 25.13 147 ASP A CA 1
ATOM 1152 C C . ASP A 1 147 ? 27.259 54.033 67.723 1.00 24.47 147 ASP A C 1
ATOM 1153 O O . ASP A 1 147 ? 27.813 53.397 66.844 1.00 24.13 147 ASP A O 1
ATOM 1158 N N . ASP A 1 148 ? 26.000 54.455 67.620 1.00 24.03 148 ASP A N 1
ATOM 1159 C CA . ASP A 1 148 ? 25.172 54.100 66.484 1.00 23.59 148 ASP A CA 1
ATOM 1160 C C . ASP A 1 148 ? 25.697 54.704 65.197 1.00 23.24 148 ASP A C 1
ATOM 1161 O O . ASP A 1 148 ? 25.610 54.060 64.131 1.00 24.02 148 ASP A O 1
ATOM 1166 N N . GLY A 1 149 ? 26.230 55.917 65.263 1.00 23.29 149 GLY A N 1
ATOM 1167 C CA . GLY A 1 149 ? 26.774 56.558 64.078 1.00 23.14 149 GLY A CA 1
ATOM 1168 C C . GLY A 1 149 ? 28.064 55.888 63.590 1.00 23.00 149 GLY A C 1
ATOM 1169 O O . GLY A 1 149 ? 28.229 55.637 62.402 1.00 23.25 149 GLY A O 1
ATOM 1170 N N . LYS A 1 150 ? 28.969 55.553 64.497 1.00 22.60 150 LYS A N 1
ATOM 1171 C CA . LYS A 1 150 ? 30.175 54.793 64.115 1.00 22.85 150 LYS A CA 1
ATOM 1172 C C . LYS A 1 150 ? 29.821 53.416 63.579 1.00 22.37 150 LYS A C 1
ATOM 1173 O O . LYS A 1 150 ? 30.497 52.888 62.665 1.00 19.75 150 LYS A O 1
ATOM 1179 N N . ARG A 1 151 ? 28.742 52.829 64.107 1.00 19.20 151 ARG A N 1
ATOM 1180 C CA . ARG A 1 151 ? 28.295 51.564 63.581 1.00 20.59 151 ARG A CA 1
ATOM 1181 C C . ARG A 1 151 ? 27.860 51.706 62.137 1.00 19.97 151 ARG A C 1
ATOM 1182 O O . ARG A 1 151 ? 28.180 50.870 61.306 1.00 20.74 151 ARG A O 1
ATOM 1190 N N . LEU A 1 152 ? 27.094 52.751 61.860 1.00 20.78 152 LEU A N 1
ATOM 1191 C CA . LEU A 1 152 ? 26.676 53.033 60.483 1.00 21.76 152 LEU A CA 1
ATOM 1192 C C . LEU A 1 152 ? 27.872 53.142 59.577 1.00 20.64 152 LEU A C 1
ATOM 1193 O O . LEU A 1 152 ? 27.908 52.559 58.491 1.00 19.25 152 LEU A O 1
ATOM 1198 N N . GLU A 1 153 ? 28.853 53.910 60.010 1.00 20.23 153 GLU A N 1
ATOM 1199 C CA . GLU A 1 153 ? 30.053 54.121 59.201 1.00 20.60 153 GLU A CA 1
ATOM 1200 C C . GLU A 1 153 ? 30.738 52.786 58.867 1.00 19.76 153 GLU A C 1
ATOM 1201 O O . GLU A 1 153 ? 31.119 52.550 57.732 1.00 18.51 153 GLU A O 1
ATOM 1207 N N . ASN A 1 154 ? 30.816 51.897 59.843 1.00 19.08 154 ASN A N 1
ATOM 1208 C CA . ASN A 1 154 ? 31.408 50.592 59.644 1.00 16.32 154 ASN A CA 1
ATOM 1209 C C . ASN A 1 154 ? 30.616 49.778 58.629 1.00 16.59 154 ASN A C 1
ATOM 1210 O O . ASN A 1 154 ? 31.195 49.137 57.791 1.00 18.98 154 ASN A O 1
ATOM 1215 N N . LEU A 1 155 ? 29.278 49.843 58.706 1.00 15.42 155 LEU A N 1
ATOM 1216 C CA . LEU A 1 155 ? 28.425 49.139 57.737 1.00 16.21 155 LEU A CA 1
ATOM 1217 C C . LEU A 1 155 ? 28.566 49.732 56.332 1.00 16.25 155 LEU A C 1
ATOM 1218 O O . LEU A 1 155 ? 28.539 48.994 55.353 1.00 15.21 155 LEU A O 1
ATOM 1223 N N . VAL A 1 156 ? 28.630 51.052 56.235 1.00 16.55 156 VAL A N 1
ATOM 1224 C CA . VAL A 1 156 ? 28.900 51.709 54.930 1.00 17.36 156 VAL A CA 1
ATOM 1225 C C . VAL A 1 156 ? 30.262 51.264 54.344 1.00 15.74 156 VAL A C 1
ATOM 1226 O O . VAL A 1 156 ? 30.343 50.852 53.171 1.00 15.45 156 VAL A O 1
ATOM 1230 N N . ARG A 1 157 ? 31.320 51.277 55.155 1.00 16.16 157 ARG A N 1
ATOM 1231 C CA . ARG A 1 157 ? 32.595 50.739 54.691 1.00 17.23 157 ARG A CA 1
ATOM 1232 C C . ARG A 1 157 ? 32.446 49.275 54.241 1.00 18.24 157 ARG A C 1
ATOM 1233 O O . ARG A 1 157 ? 33.050 48.868 53.252 1.00 16.82 157 ARG A O 1
ATOM 1241 N N . GLY A 1 158 ? 31.612 48.497 54.952 1.00 16.52 158 GLY A N 1
ATOM 1242 C CA . GLY A 1 158 ? 31.374 47.118 54.528 1.00 16.15 158 GLY A CA 1
ATOM 1243 C C . GLY A 1 158 ? 30.697 47.002 53.162 1.00 14.27 158 GLY A C 1
ATOM 1244 O O . GLY A 1 158 ? 30.994 46.074 52.384 1.00 16.50 158 GLY A O 1
ATOM 1245 N N . ILE A 1 159 ? 29.785 47.922 52.858 1.00 16.27 159 ILE A N 1
ATOM 1246 C CA . ILE A 1 159 ? 29.147 47.919 51.533 1.00 14.60 159 ILE A CA 1
ATOM 1247 C C . ILE A 1 159 ? 30.180 48.183 50.451 1.00 15.64 159 ILE A C 1
ATOM 1248 O O . ILE A 1 159 ? 30.249 47.504 49.458 1.00 14.69 159 ILE A O 1
ATOM 1253 N N . PHE A 1 160 ? 31.024 49.175 50.666 1.00 14.96 160 PHE A N 1
ATOM 1254 C CA . PHE A 1 160 ? 32.066 49.438 49.679 1.00 16.84 160 PHE A CA 1
ATOM 1255 C C . PHE A 1 160 ? 33.007 48.255 49.506 1.00 16.73 160 PHE A C 1
ATOM 1256 O O . PHE A 1 160 ? 33.341 47.873 48.404 1.00 18.15 160 PHE A O 1
ATOM 1264 N N . ALA A 1 161 ? 33.474 47.686 50.610 1.00 16.44 161 ALA A N 1
ATOM 1265 C CA . ALA A 1 161 ? 34.371 46.550 50.556 1.00 16.94 161 ALA A CA 1
ATOM 1266 C C . ALA A 1 161 ? 33.708 45.343 49.864 1.00 18.10 161 ALA A C 1
ATOM 1267 O O . ALA A 1 161 ? 34.324 44.656 49.110 1.00 19.03 161 ALA A O 1
ATOM 1269 N N . GLY A 1 162 ? 32.429 45.086 50.143 1.00 16.99 162 GLY A N 1
ATOM 1270 C CA . GLY A 1 162 ? 31.784 43.973 49.507 1.00 18.12 162 GLY A CA 1
ATOM 1271 C C . GLY A 1 162 ? 31.707 44.172 48.006 1.00 18.40 162 GLY A C 1
ATOM 1272 O O . GLY A 1 162 ? 31.614 43.228 47.219 1.00 20.13 162 GLY A O 1
ATOM 1273 N N . ASN A 1 163 ? 31.625 45.417 47.614 1.00 20.23 163 ASN A N 1
ATOM 1274 C CA . ASN A 1 163 ? 31.307 45.745 46.237 1.00 22.19 163 ASN A CA 1
ATOM 1275 C C . ASN A 1 163 ? 32.592 45.569 45.390 1.00 24.37 163 ASN A C 1
ATOM 1276 O O . ASN A 1 163 ? 32.497 45.411 44.170 1.00 29.02 163 ASN A O 1
ATOM 1281 N N . ILE A 1 164 ? 33.779 45.458 46.033 1.00 24.91 164 ILE A N 1
ATOM 1282 C CA . ILE A 1 164 ? 35.068 45.018 45.356 1.00 27.66 164 ILE A CA 1
ATOM 1283 C C . ILE A 1 164 ? 35.490 43.567 45.606 1.00 30.61 164 ILE A C 1
ATOM 1284 O O . ILE A 1 164 ? 36.186 42.963 44.770 1.00 31.36 164 ILE A O 1
ATOM 1289 N N . PHE A 1 165 ? 35.216 43.039 46.803 1.00 31.20 165 PHE A N 1
ATOM 1290 C CA . PHE A 1 165 ? 35.770 41.731 47.165 1.00 31.18 165 PHE A CA 1
ATOM 1291 C C . PHE A 1 165 ? 34.979 40.663 46.412 1.00 32.13 165 PHE A C 1
ATOM 1292 O O . PHE A 1 165 ? 33.900 40.287 46.851 1.00 31.58 165 PHE A O 1
ATOM 1300 N N . MET A 1 181 ? 44.575 38.851 53.140 1.00 39.96 181 MET A N 1
ATOM 1301 C CA . MET A 1 181 ? 43.478 39.239 52.234 1.00 40.04 181 MET A CA 1
ATOM 1302 C C . MET A 1 181 ? 42.130 38.605 52.628 1.00 39.78 181 MET A C 1
ATOM 1303 O O . MET A 1 181 ? 42.023 37.384 52.752 1.00 42.62 181 MET A O 1
ATOM 1308 N N . SER A 1 182 ? 41.119 39.444 52.821 1.00 36.68 182 SER A N 1
ATOM 1309 C CA . SER A 1 182 ? 39.770 39.006 53.139 1.00 35.56 182 SER A CA 1
ATOM 1310 C C . SER A 1 182 ? 38.815 40.168 52.966 1.00 32.42 182 SER A C 1
ATOM 1311 O O . SER A 1 182 ? 39.239 41.319 52.846 1.00 30.56 182 SER A O 1
ATOM 1314 N N . PHE A 1 183 ? 37.524 39.864 53.000 1.00 28.13 183 PHE A N 1
ATOM 1315 C CA . PHE A 1 183 ? 36.522 40.898 53.097 1.00 26.95 183 PHE A CA 1
ATOM 1316 C C . PHE A 1 183 ? 36.866 41.869 54.234 1.00 24.54 183 PHE A C 1
ATOM 1317 O O . PHE A 1 183 ? 36.890 43.085 54.062 1.00 23.44 183 PHE A O 1
ATOM 1325 N N . LEU A 1 184 ? 37.127 41.355 55.426 1.00 24.79 184 LEU A N 1
ATOM 1326 C CA . LEU A 1 184 ? 37.342 42.290 56.545 1.00 26.58 184 LEU A CA 1
ATOM 1327 C C . LEU A 1 184 ? 38.585 43.161 56.346 1.00 27.47 184 LEU A C 1
ATOM 1328 O O . LEU A 1 184 ? 38.629 44.307 56.805 1.00 27.23 184 LEU A O 1
ATOM 1333 N N . ALA A 1 185 ? 39.607 42.592 55.722 1.00 27.91 185 ALA A N 1
ATOM 1334 C CA . ALA A 1 185 ? 40.816 43.362 55.372 1.00 28.65 185 ALA A CA 1
ATOM 1335 C C . ALA A 1 185 ? 40.444 44.480 54.403 1.00 28.83 185 ALA A 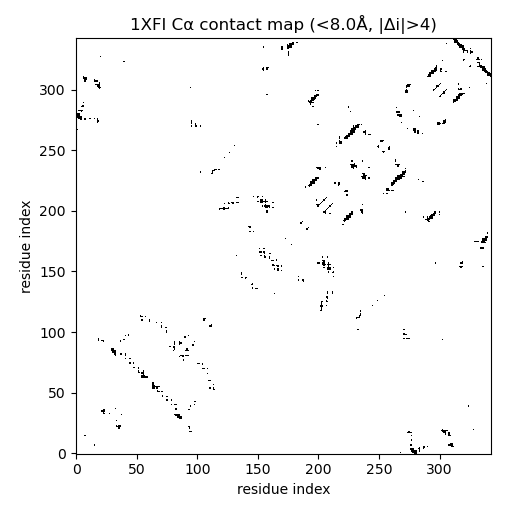C 1
ATOM 1336 O O . ALA A 1 185 ? 40.776 45.658 54.641 1.00 31.07 185 ALA A O 1
ATOM 1338 N N . SER A 1 186 ? 39.678 44.127 53.372 1.00 27.77 186 SER A N 1
ATOM 1339 C CA . SER A 1 186 ? 39.218 45.126 52.393 1.00 27.40 186 SER A CA 1
ATOM 1340 C C . SER A 1 186 ? 38.443 46.288 53.018 1.00 26.13 186 SER A C 1
ATOM 1341 O O . SER A 1 186 ? 38.539 47.424 52.558 1.00 27.31 186 SER A O 1
ATOM 1346 N N . CYS A 1 187 ? 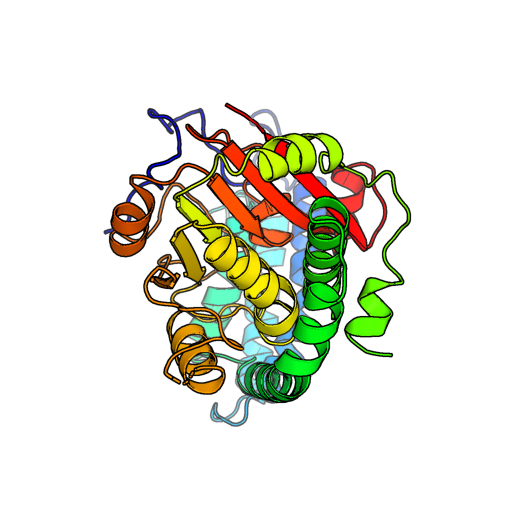37.714 46.031 54.092 1.00 27.34 187 CYS A N 1
ATOM 1347 C CA . CYS A 1 187 ? 37.010 47.103 54.799 1.00 28.95 187 CYS A CA 1
ATOM 1348 C C . CYS A 1 187 ? 37.970 48.182 55.304 1.00 30.79 187 CYS A C 1
ATOM 1349 O O . CYS A 1 187 ? 37.576 49.329 55.479 1.00 30.05 187 CYS A O 1
ATOM 1352 N N . GLN A 1 188 ? 39.230 47.801 55.500 1.00 32.68 188 GLN A N 1
ATOM 1353 C CA . GLN A 1 188 ? 40.201 48.667 56.164 1.00 34.51 188 GLN A CA 1
ATOM 1354 C C . GLN A 1 188 ? 41.115 49.333 55.174 1.00 35.79 188 GLN A C 1
ATOM 1355 O O . GLN A 1 188 ? 41.874 50.232 55.551 1.00 37.52 188 GLN A O 1
ATOM 1361 N N . ASN A 1 189 ? 41.042 48.891 53.916 1.00 34.65 189 ASN A N 1
ATOM 1362 C CA . ASN A 1 189 ? 41.914 49.370 52.858 1.00 34.11 189 ASN A CA 1
ATOM 1363 C C . ASN A 1 189 ? 41.184 50.190 51.772 1.00 31.88 189 ASN A C 1
ATOM 1364 O O . ASN A 1 189 ? 41.672 50.289 50.642 1.00 31.64 189 ASN A O 1
ATOM 1369 N N . LEU A 1 190 ? 40.028 50.786 52.111 1.00 30.57 190 LEU A N 1
ATOM 1370 C CA . LEU A 1 190 ? 39.377 51.710 51.186 1.00 27.68 190 LEU A CA 1
ATOM 1371 C C . LEU A 1 190 ? 40.150 53.008 51.025 1.00 27.83 190 LEU A C 1
ATOM 1372 O O . LEU A 1 190 ? 40.775 53.495 51.965 1.00 26.63 190 LEU A O 1
ATOM 1377 N N . VAL A 1 191 ? 40.036 53.618 49.855 1.00 26.16 191 VAL A N 1
ATOM 1378 C CA . VAL A 1 191 ? 40.698 54.914 49.622 1.00 26.02 191 VAL A CA 1
ATOM 1379 C C . VAL A 1 191 ? 40.306 55.910 50.726 1.00 27.01 191 VAL A C 1
ATOM 1380 O O . VAL A 1 191 ? 39.160 55.892 51.254 1.00 23.71 191 VAL A O 1
ATOM 1384 N N . PRO A 1 192 ? 41.261 56.776 51.107 1.00 28.07 192 PRO A N 1
ATOM 1385 C CA . PRO A 1 192 ? 40.975 57.650 52.238 1.00 28.29 192 PRO A CA 1
ATOM 1386 C C . PRO A 1 192 ? 39.960 58.734 51.864 1.00 27.51 192 PRO A C 1
ATOM 1387 O O . PRO A 1 192 ? 39.912 59.199 50.723 1.00 28.03 192 PRO A O 1
ATOM 1391 N N . ARG A 1 193 ? 39.137 59.091 52.835 1.00 29.08 193 ARG A N 1
ATOM 1392 C CA . ARG A 1 193 ? 38.214 60.210 52.701 1.00 28.98 193 ARG A CA 1
ATOM 1393 C C . ARG A 1 193 ? 38.968 61.545 52.706 1.00 31.21 193 ARG A C 1
ATOM 1394 O O . ARG A 1 193 ? 40.091 61.638 53.212 1.00 33.20 193 ARG A O 1
ATOM 1402 N N . PRO A 1 194 ? 38.367 62.581 52.125 1.00 29.69 194 PRO A N 1
ATOM 1403 C CA . PRO A 1 194 ? 37.024 62.615 51.548 1.00 27.60 194 PRO A CA 1
ATOM 1404 C C . PRO A 1 194 ? 36.856 61.721 50.314 1.00 25.12 194 PRO A C 1
ATOM 1405 O O . PRO A 1 194 ? 37.741 61.647 49.450 1.00 24.99 194 PRO A O 1
ATOM 1409 N N . TRP A 1 195 ? 35.707 61.069 50.193 1.00 21.93 195 TRP A N 1
ATOM 1410 C CA . TRP A 1 195 ? 35.455 60.285 48.973 1.00 20.53 195 TRP A CA 1
ATOM 1411 C C . TRP A 1 195 ? 35.076 61.218 47.811 1.00 18.48 195 TRP A C 1
ATOM 1412 O O . TRP A 1 195 ? 34.784 62.375 48.041 1.00 18.70 195 TRP A O 1
ATOM 1423 N N . VAL A 1 196 ? 35.091 60.717 46.574 1.00 15.95 196 VAL A N 1
ATOM 1424 C CA . VAL A 1 196 ? 34.905 61.557 45.385 1.00 17.67 196 VAL A CA 1
ATOM 1425 C C . VAL A 1 196 ? 33.542 62.295 45.492 1.00 19.42 196 VAL A C 1
ATOM 1426 O O . VAL A 1 196 ? 33.434 63.517 45.256 1.00 17.84 196 VAL A O 1
ATOM 1430 N N . ILE A 1 197 ? 32.560 61.527 45.943 1.00 17.30 197 ILE A N 1
ATOM 1431 C CA . ILE A 1 197 ? 31.271 62.071 46.349 1.00 17.23 197 ILE A CA 1
ATOM 1432 C C . ILE A 1 197 ? 31.056 61.524 47.717 1.00 16.15 197 ILE A C 1
ATOM 1433 O O . ILE A 1 197 ? 31.052 60.328 47.902 1.00 15.36 197 ILE A O 1
ATOM 1438 N N . ASP A 1 198 ? 31.006 62.422 48.700 1.00 17.16 198 ASP A N 1
ATOM 1439 C CA . ASP A 1 198 ? 31.011 62.016 50.101 1.00 18.30 198 ASP A CA 1
ATOM 1440 C C . ASP A 1 198 ? 29.942 62.757 50.916 1.00 20.47 198 ASP A C 1
ATOM 1441 O O . ASP A 1 198 ? 30.211 63.846 51.521 1.00 19.20 198 ASP A O 1
ATOM 1446 N N . ASP A 1 199 ? 28.736 62.181 50.948 1.00 19.35 199 ASP A N 1
ATOM 1447 C CA . ASP A 1 199 ? 27.608 62.769 51.675 1.00 20.03 199 ASP A CA 1
ATOM 1448 C C . ASP A 1 199 ? 27.263 62.016 52.982 1.00 19.21 199 ASP A C 1
ATOM 1449 O O . ASP A 1 199 ? 26.121 62.093 53.504 1.00 19.51 199 ASP A O 1
ATOM 1454 N N . LEU A 1 200 ? 28.242 61.323 53.530 1.00 20.70 200 LEU A N 1
ATOM 1455 C CA . LEU A 1 200 ? 27.988 60.424 54.653 1.00 21.62 200 LEU A CA 1
ATOM 1456 C C . LEU A 1 200 ? 27.662 61.185 55.957 1.00 22.12 200 LEU A C 1
ATOM 1457 O O . LEU A 1 200 ? 26.827 60.725 56.750 1.00 23.77 200 LEU A O 1
ATOM 1462 N N . GLU A 1 201 ? 28.287 62.328 56.184 1.00 25.16 201 GLU A N 1
ATOM 1463 C CA . GLU A 1 201 ? 27.987 63.111 57.389 1.00 24.02 201 GLU A CA 1
ATOM 1464 C C . GLU A 1 201 ? 26.516 63.514 57.394 1.00 23.42 201 GLU A C 1
ATOM 1465 O O . GLU A 1 201 ? 25.826 63.367 58.413 1.00 23.72 201 GLU A O 1
ATOM 1471 N N . ASN A 1 202 ? 26.025 63.993 56.252 1.00 23.96 202 ASN A N 1
ATOM 1472 C CA . ASN A 1 202 ? 24.619 64.350 56.127 1.00 25.67 202 ASN A CA 1
ATOM 1473 C C . ASN A 1 202 ? 23.685 63.191 56.353 1.00 25.04 202 ASN A C 1
ATOM 1474 O O . ASN A 1 202 ? 22.616 63.330 56.996 1.00 26.76 202 ASN A O 1
ATOM 1479 N N . PHE A 1 203 ? 24.046 62.042 55.796 1.00 22.30 203 PHE A N 1
ATOM 1480 C CA . PHE A 1 203 ? 23.212 60.865 55.890 1.00 24.14 203 PHE A CA 1
ATOM 1481 C C . PHE A 1 203 ? 23.163 60.351 57.334 1.00 24.16 203 PHE A C 1
ATOM 1482 O O . PHE A 1 203 ? 22.122 59.933 57.811 1.00 23.85 203 PHE A O 1
ATOM 1490 N N . GLN A 1 204 ? 24.312 60.377 57.993 1.00 25.35 204 GLN A N 1
ATOM 1491 C CA . GLN A 1 204 ? 24.434 59.912 59.366 1.00 28.57 204 GLN A CA 1
ATOM 1492 C C . GLN A 1 204 ? 23.568 60.804 60.269 1.00 30.19 204 GLN A C 1
ATOM 1493 O O . GLN A 1 204 ? 22.824 60.307 61.124 1.00 31.34 204 GLN A O 1
ATOM 1499 N N . ALA A 1 205 ? 23.598 62.108 60.025 1.00 29.53 205 ALA A N 1
ATOM 1500 C CA . ALA A 1 205 ? 22.774 63.042 60.795 1.00 31.03 205 ALA A CA 1
ATOM 1501 C C . ALA A 1 205 ? 21.317 62.637 60.751 1.00 31.50 205 ALA A C 1
ATOM 1502 O O . ALA A 1 205 ? 20.693 62.527 61.808 1.00 33.31 205 ALA A O 1
ATOM 1504 N N . LYS A 1 206 ? 20.776 62.366 59.557 1.00 30.32 206 LYS A N 1
ATOM 1505 C CA . LYS A 1 206 ? 19.377 61.879 59.462 1.00 30.10 206 LYS A CA 1
ATOM 1506 C C . LYS A 1 206 ? 19.121 60.474 60.020 1.00 29.65 206 LYS A C 1
ATOM 1507 O O . LYS A 1 206 ? 18.085 60.205 60.635 1.00 30.30 206 LYS A O 1
ATOM 1513 N N . TRP A 1 207 ? 20.068 59.581 59.813 1.00 29.01 207 TRP A N 1
ATOM 1514 C CA . TRP A 1 207 ? 19.989 58.207 60.316 1.00 29.39 207 TRP A CA 1
ATOM 1515 C C . TRP A 1 207 ? 19.805 58.168 61.826 1.00 28.85 207 TRP A C 1
ATOM 1516 O O . TRP A 1 207 ? 19.128 57.284 62.335 1.00 29.85 207 TRP A O 1
ATOM 1527 N N . ILE A 1 208 ? 20.431 59.097 62.536 1.00 32.25 208 ILE A N 1
ATOM 1528 C CA . ILE A 1 208 ? 20.358 59.110 63.990 1.00 35.33 208 ILE A CA 1
ATOM 1529 C C . ILE A 1 208 ? 19.011 59.673 64.538 1.00 37.17 208 ILE A C 1
ATOM 1530 O O . ILE A 1 208 ? 18.658 59.438 65.680 1.00 36.99 208 ILE A O 1
ATOM 1535 N N . ASN A 1 209 ? 18.221 60.345 63.714 1.00 39.73 209 ASN A N 1
ATOM 1536 C CA . ASN A 1 209 ? 16.820 60.622 64.078 1.00 42.66 209 ASN A CA 1
ATOM 1537 C C . ASN A 1 209 ? 15.836 59.424 63.941 1.00 45.81 209 ASN A C 1
ATOM 1538 O O . ASN A 1 209 ? 14.689 59.479 64.467 1.00 45.32 209 ASN A O 1
ATOM 1543 N N . LYS A 1 210 ? 16.302 58.350 63.282 1.00 46.57 210 LYS A N 1
ATOM 1544 C CA . LYS A 1 210 ? 15.495 57.173 62.889 1.00 47.36 210 LYS A CA 1
ATOM 1545 C C . LYS A 1 210 ? 14.159 57.580 62.244 1.00 47.76 210 LYS A C 1
ATOM 1546 O O . LYS A 1 210 ? 13.052 57.140 62.609 1.00 48.61 210 LYS A O 1
ATOM 1552 N N . SER A 1 211 ? 14.326 58.404 61.225 1.00 45.92 211 SER A N 1
ATOM 1553 C CA . SER A 1 211 ? 13.242 58.981 60.492 1.00 45.64 211 SER A CA 1
ATOM 1554 C C . SER A 1 211 ? 12.811 58.178 59.243 1.00 44.74 211 SER A C 1
ATOM 1555 O O . SER A 1 211 ? 11.779 58.499 58.652 1.00 46.54 211 SER A O 1
ATOM 1558 N N . TRP A 1 212 ? 13.571 57.149 58.845 1.00 42.20 212 TRP A N 1
ATOM 1559 C CA . TRP A 1 212 ? 13.190 56.313 57.683 1.00 39.89 212 TRP A CA 1
ATOM 1560 C C . TRP A 1 212 ? 12.500 55.051 58.122 1.00 39.20 212 TRP A C 1
ATOM 1561 O O . TRP A 1 212 ? 13.019 54.336 58.969 1.00 40.88 212 TRP A O 1
ATOM 1572 N N . LYS A 1 213 ? 11.355 54.763 57.511 1.00 36.52 213 LYS A N 1
ATOM 1573 C CA . LYS A 1 213 ? 10.563 53.577 57.834 1.00 35.08 213 LYS A CA 1
ATOM 1574 C C . LYS A 1 213 ? 10.372 52.558 56.684 1.00 31.41 213 LYS A C 1
ATOM 1575 O O . LYS A 1 213 ? 9.962 51.416 56.929 1.00 28.26 213 LYS A O 1
ATOM 1581 N N . LYS A 1 214 ? 10.667 52.978 55.447 1.00 29.35 214 LYS A N 1
ATOM 1582 C CA . LYS A 1 214 ? 10.459 52.184 54.252 1.00 27.15 214 LYS A CA 1
ATOM 1583 C C . LYS A 1 214 ? 11.647 52.331 53.257 1.00 23.74 214 LYS A C 1
ATOM 1584 O O . LYS A 1 214 ? 11.571 53.153 52.334 1.00 21.32 214 LYS A O 1
ATOM 1590 N N . ALA A 1 215 ? 12.706 51.545 53.461 1.00 21.54 215 ALA A N 1
ATOM 1591 C CA . ALA A 1 215 ? 13.864 51.474 52.510 1.00 20.81 215 ALA A CA 1
ATOM 1592 C C . ALA A 1 215 ? 13.706 50.468 51.353 1.00 19.47 215 ALA A C 1
ATOM 1593 O O . ALA A 1 215 ? 13.279 49.311 51.522 1.00 21.26 215 ALA A O 1
ATOM 1595 N N . VAL A 1 216 ? 14.063 50.900 50.143 1.00 16.74 216 VAL A N 1
ATOM 1596 C CA . VAL A 1 216 ? 14.140 50.027 49.031 1.00 16.36 216 VAL A CA 1
ATOM 1597 C C . VAL A 1 216 ? 15.618 50.079 48.547 1.00 16.93 216 VAL A C 1
ATOM 1598 O O . VAL A 1 216 ? 16.084 51.163 48.265 1.00 17.87 216 VAL A O 1
ATOM 1602 N N . ILE A 1 217 ? 16.233 48.918 48.435 1.00 15.16 217 ILE A N 1
ATOM 1603 C CA . ILE A 1 217 ? 17.690 48.741 48.058 1.00 15.29 217 ILE A CA 1
ATOM 1604 C C . ILE A 1 217 ? 17.860 47.900 46.777 1.00 15.25 217 ILE A C 1
ATOM 1605 O O . ILE A 1 217 ? 17.502 46.715 46.699 1.00 16.52 217 ILE A O 1
ATOM 1610 N N . PHE A 1 218 ? 18.438 48.521 45.731 1.00 15.06 218 PHE A N 1
ATOM 1611 C CA . PHE A 1 218 ? 18.733 47.839 44.503 1.00 13.22 218 PHE A CA 1
ATOM 1612 C C . PHE A 1 218 ? 20.113 47.232 44.631 1.00 15.15 218 PHE A C 1
ATOM 1613 O O . PHE A 1 218 ? 21.090 47.958 44.668 1.00 16.13 218 PHE A O 1
ATOM 1621 N N . VAL A 1 219 ? 20.145 45.924 44.829 1.00 15.32 219 VAL A N 1
ATOM 1622 C CA . VAL A 1 219 ? 21.390 45.233 45.072 1.00 13.75 219 VAL A CA 1
ATOM 1623 C C . VAL A 1 219 ? 22.182 44.886 43.824 1.00 14.87 219 VAL A C 1
ATOM 1624 O O . VAL A 1 219 ? 21.714 44.923 42.688 1.00 15.66 219 VAL A O 1
ATOM 1628 N N . ASP A 1 220 ? 23.413 44.452 44.051 1.00 15.40 220 ASP A N 1
ATOM 1629 C CA . ASP A 1 220 ? 24.380 44.269 42.962 1.00 15.61 220 ASP A CA 1
ATOM 1630 C C . ASP A 1 220 ? 24.930 42.866 42.947 1.00 16.29 220 ASP A C 1
ATOM 1631 O O . ASP A 1 220 ? 24.288 41.969 42.410 1.00 15.35 220 ASP A O 1
ATOM 1636 N N . ASN A 1 221 ? 26.118 42.648 43.482 1.00 14.90 221 ASN A N 1
ATOM 1637 C CA . ASN A 1 221 ? 26.801 41.387 43.287 1.00 15.00 221 ASN A CA 1
ATOM 1638 C C . ASN A 1 221 ? 26.437 40.313 44.322 1.00 14.26 221 ASN A C 1
ATOM 1639 O O . ASN A 1 221 ? 25.981 40.596 45.441 1.00 15.23 221 ASN A O 1
ATOM 1644 N N . SER A 1 222 ? 26.662 39.068 43.906 1.00 15.25 222 SER A N 1
ATOM 1645 C CA . SER A 1 222 ? 26.622 37.916 44.797 1.00 15.95 222 SER A CA 1
ATOM 1646 C C . SER A 1 222 ? 27.759 37.931 45.800 1.00 18.69 222 SER A C 1
ATOM 1647 O O . SER A 1 222 ? 28.539 38.877 45.877 1.00 20.50 222 SER A O 1
ATOM 1650 N N . GLY A 1 223 ? 27.853 36.863 46.586 1.00 17.84 223 GLY A N 1
ATOM 1651 C CA . GLY A 1 223 ? 28.978 36.669 47.437 1.00 16.48 223 GLY A CA 1
ATOM 1652 C C . GLY A 1 223 ? 29.079 37.718 48.545 1.00 14.66 223 GLY A C 1
ATOM 1653 O O . GLY A 1 223 ? 28.107 38.027 49.198 1.00 16.68 223 GLY A O 1
ATOM 1654 N N . ALA A 1 224 ? 30.269 38.237 48.763 1.00 15.60 224 ALA A N 1
ATOM 1655 C CA . ALA A 1 224 ? 30.523 39.131 49.875 1.00 15.05 224 ALA A CA 1
ATOM 1656 C C . ALA A 1 224 ? 29.671 40.392 49.844 1.00 16.35 224 ALA A C 1
ATOM 1657 O O . ALA A 1 224 ? 29.403 41.015 50.870 1.00 16.42 224 ALA A O 1
ATOM 1659 N N . ASP A 1 225 ? 29.334 40.798 48.639 1.00 15.66 225 ASP A N 1
ATOM 1660 C CA . ASP A 1 225 ? 28.610 42.020 48.446 1.00 13.61 225 ASP A CA 1
ATOM 1661 C C . ASP A 1 225 ? 27.251 41.885 49.105 1.00 14.80 225 ASP A C 1
ATOM 1662 O O . ASP A 1 225 ? 26.979 42.572 50.053 1.00 14.96 225 ASP A O 1
ATOM 1667 N N . ILE A 1 226 ? 26.400 41.030 48.557 1.00 14.50 226 ILE A N 1
ATOM 1668 C CA . ILE A 1 226 ? 25.057 40.876 49.121 1.00 14.76 226 ILE A CA 1
ATOM 1669 C C . ILE A 1 226 ? 25.094 40.398 50.590 1.00 16.22 226 ILE A C 1
ATOM 1670 O O . ILE A 1 226 ? 24.351 40.919 51.405 1.00 15.60 226 ILE A O 1
ATOM 1675 N N . ILE A 1 227 ? 25.984 39.446 50.903 1.00 16.30 227 ILE A N 1
ATOM 1676 C CA . ILE A 1 227 ? 25.930 38.738 52.205 1.00 14.83 227 ILE A CA 1
ATOM 1677 C C . ILE A 1 227 ? 26.620 39.528 53.322 1.00 16.32 227 ILE A C 1
ATOM 1678 O O . ILE A 1 227 ? 26.133 39.539 54.473 1.00 16.63 227 ILE A O 1
ATOM 1683 N N . LEU A 1 228 ? 27.781 40.094 53.024 1.00 17.05 228 LEU A N 1
ATOM 1684 C CA . LEU A 1 228 ? 28.623 40.717 54.068 1.00 15.27 228 LEU A CA 1
ATOM 1685 C C . LEU A 1 228 ? 28.544 42.235 54.038 1.00 15.52 228 LEU A C 1
ATOM 1686 O O . LEU A 1 228 ? 28.825 42.891 55.057 1.00 17.17 228 LEU A O 1
ATOM 1691 N N . GLY A 1 229 ? 28.147 42.819 52.902 1.00 14.92 229 GLY A N 1
ATOM 1692 C CA . GLY A 1 229 ? 27.993 44.289 52.792 1.00 14.40 229 GLY A CA 1
ATOM 1693 C C . GLY A 1 229 ? 26.530 44.655 53.023 1.00 13.84 229 GLY A C 1
ATOM 1694 O O . GLY A 1 229 ? 26.215 45.314 53.977 1.00 16.95 229 GLY A O 1
ATOM 1695 N N . ILE A 1 230 ? 25.671 44.236 52.099 1.00 15.26 230 ILE A N 1
ATOM 1696 C CA . ILE A 1 230 ? 24.266 44.631 52.122 1.00 14.80 230 ILE A CA 1
ATOM 1697 C C . ILE A 1 230 ? 23.494 44.028 53.287 1.00 17.86 230 ILE A C 1
ATOM 1698 O O . ILE A 1 230 ? 22.780 44.741 53.986 1.00 18.24 230 ILE A O 1
ATOM 1703 N N . LEU A 1 231 ? 23.599 42.736 53.505 1.00 17.96 231 LEU A N 1
ATOM 1704 C CA . LEU A 1 231 ? 22.701 42.131 54.473 1.00 16.52 231 LEU A CA 1
ATOM 1705 C C . LEU A 1 231 ? 22.921 42.634 55.920 1.00 18.24 231 LEU A C 1
ATOM 1706 O O . LEU A 1 231 ? 21.960 42.893 56.633 1.00 19.41 231 LEU A O 1
ATOM 1711 N N . PRO A 1 232 ? 24.162 42.803 56.377 1.00 17.11 232 PRO A N 1
ATOM 1712 C CA . PRO A 1 232 ? 24.333 43.471 57.710 1.00 17.54 232 PRO A CA 1
ATOM 1713 C C . PRO A 1 232 ? 23.742 44.865 57.841 1.00 15.53 232 PRO A C 1
ATOM 1714 O O . PRO A 1 232 ? 23.188 45.225 58.891 1.00 17.93 232 PRO A O 1
ATOM 1718 N N . PHE A 1 233 ? 23.809 45.622 56.750 1.00 16.89 233 PHE A N 1
ATOM 1719 C CA . PHE A 1 233 ? 23.256 46.938 56.694 1.00 16.98 233 PHE A CA 1
ATOM 1720 C C . PHE A 1 233 ? 21.734 46.869 56.788 1.00 16.54 233 PHE A C 1
ATOM 1721 O O . PHE A 1 233 ? 21.112 47.605 57.580 1.00 18.40 233 PHE A O 1
ATOM 1729 N N . ALA A 1 234 ? 21.163 45.985 55.958 1.00 16.77 234 ALA A N 1
ATOM 1730 C CA . ALA A 1 234 ? 19.728 45.720 55.971 1.00 18.03 234 ALA A CA 1
ATOM 1731 C C . ALA A 1 234 ? 19.269 45.310 57.375 1.00 19.76 234 ALA A C 1
ATOM 1732 O O . ALA A 1 234 ? 18.214 45.742 57.851 1.00 21.29 234 ALA A O 1
ATOM 1734 N N . ARG A 1 235 ? 20.042 44.441 58.002 1.00 19.89 235 ARG A N 1
ATOM 1735 C CA . ARG A 1 235 ? 19.779 44.018 59.373 1.00 19.47 235 ARG A CA 1
ATOM 1736 C C . ARG A 1 235 ? 19.770 45.153 60.376 1.00 20.46 235 ARG A C 1
ATOM 1737 O O . ARG A 1 235 ? 18.936 45.183 61.278 1.00 21.16 235 ARG A O 1
ATOM 1745 N N . GLU A 1 236 ? 20.699 46.085 60.238 1.00 20.62 236 GLU A N 1
ATOM 1746 C CA . GLU A 1 236 ? 20.747 47.247 61.104 1.00 20.87 236 GLU A CA 1
ATOM 1747 C C . GLU A 1 236 ? 19.485 48.109 60.907 1.00 21.26 236 GLU A C 1
ATOM 1748 O O . GLU A 1 236 ? 18.896 48.587 61.866 1.00 22.31 236 GLU A O 1
ATOM 1754 N N . LEU A 1 237 ? 19.072 48.303 59.659 1.00 20.79 237 LEU A N 1
ATOM 1755 C CA . LEU A 1 237 ? 17.803 49.022 59.360 1.00 21.31 237 LEU A CA 1
ATOM 1756 C C . LEU A 1 237 ? 16.600 48.366 60.046 1.00 22.92 237 LEU A C 1
ATOM 1757 O O . LEU A 1 237 ? 15.749 49.059 60.650 1.00 24.24 237 LEU A O 1
ATOM 1762 N N . LEU A 1 238 ? 16.528 47.049 59.932 1.00 22.38 238 LEU A N 1
ATOM 1763 C CA . LEU A 1 238 ? 15.428 46.266 60.544 1.00 24.71 238 LEU A CA 1
ATOM 1764 C C . LEU A 1 238 ? 15.400 46.496 62.045 1.00 28.12 238 LEU A C 1
ATOM 1765 O O . LEU A 1 238 ? 14.347 46.786 62.641 1.00 29.09 238 LEU A O 1
ATOM 1770 N N . ARG A 1 239 ? 16.572 46.395 62.639 1.00 29.21 239 ARG A N 1
ATOM 1771 C CA . ARG A 1 239 ? 16.750 46.581 64.071 1.00 30.90 239 ARG A CA 1
ATOM 1772 C C . ARG A 1 239 ? 16.332 47.965 64.545 1.00 32.02 239 ARG A C 1
ATOM 1773 O O . ARG A 1 239 ? 15.870 48.112 65.685 1.00 34.86 239 ARG A O 1
ATOM 1781 N N . ARG A 1 240 ? 16.480 48.975 63.682 1.00 29.64 240 ARG A N 1
ATOM 1782 C CA . ARG A 1 240 ? 16.149 50.359 64.006 1.00 30.00 240 ARG A CA 1
ATOM 1783 C C . ARG A 1 240 ? 14.697 50.717 63.650 1.00 29.45 240 ARG A C 1
ATOM 1784 O O . ARG A 1 240 ? 14.260 51.848 63.846 1.00 30.86 240 ARG A O 1
ATOM 1792 N N . GLY A 1 241 ? 13.959 49.730 63.179 1.00 29.16 241 GLY A N 1
ATOM 1793 C CA . GLY A 1 241 ? 12.520 49.824 62.999 1.00 29.42 241 GLY A CA 1
ATOM 1794 C C . GLY A 1 241 ? 12.070 49.999 61.561 1.00 30.51 241 GLY A C 1
ATOM 1795 O O . GLY A 1 241 ? 10.886 50.144 61.295 1.00 32.93 241 GLY A O 1
ATOM 1796 N N . ALA A 1 242 ? 12.992 49.981 60.607 1.00 28.08 242 ALA A N 1
ATOM 1797 C CA . ALA A 1 242 ? 12.582 50.125 59.217 1.00 26.96 242 ALA A CA 1
ATOM 1798 C C . ALA A 1 242 ? 12.145 48.813 58.543 1.00 24.58 242 ALA A C 1
ATOM 1799 O O . ALA A 1 242 ? 12.590 47.718 58.887 1.00 29.43 242 ALA A O 1
ATOM 1801 N N . GLN A 1 243 ? 11.248 48.940 57.568 1.00 23.35 243 GLN A N 1
ATOM 1802 C CA . GLN A 1 243 ? 10.989 47.907 56.596 1.00 23.72 243 GLN A CA 1
ATOM 1803 C C . GLN A 1 243 ? 12.077 48.038 55.477 1.00 22.01 243 GLN A C 1
ATOM 1804 O O . GLN A 1 243 ? 12.457 49.164 55.132 1.00 21.63 243 GLN A O 1
ATOM 1810 N N . VAL A 1 244 ? 12.556 46.907 54.985 1.00 22.97 244 VAL A N 1
ATOM 1811 C CA . VAL A 1 244 ? 13.578 46.882 53.929 1.00 20.87 244 VAL A CA 1
ATOM 1812 C C . VAL A 1 244 ? 13.176 45.965 52.793 1.00 20.18 244 VAL A C 1
ATOM 1813 O O . VAL A 1 244 ? 12.968 44.761 52.987 1.00 21.93 244 VAL A O 1
ATOM 1817 N N . VAL A 1 245 ? 13.075 46.510 51.580 1.00 18.88 245 VAL A N 1
ATOM 1818 C CA . VAL A 1 245 ? 12.838 45.727 50.389 1.00 18.23 245 VAL A CA 1
ATOM 1819 C C . VAL A 1 245 ? 14.171 45.637 49.593 1.00 20.23 245 VAL A C 1
ATOM 1820 O O . VAL A 1 245 ? 14.722 46.676 49.216 1.00 19.64 245 VAL A O 1
ATOM 1824 N N . LEU A 1 246 ? 14.630 44.411 49.379 1.00 18.34 246 LEU A N 1
ATOM 1825 C CA . LEU A 1 246 ? 15.804 44.145 48.538 1.00 18.55 246 LEU A CA 1
ATOM 1826 C C . LEU A 1 246 ? 15.373 43.782 47.137 1.00 19.31 246 LEU A C 1
ATOM 1827 O O . LEU A 1 246 ? 14.794 42.715 46.883 1.00 19.52 246 LEU A O 1
ATOM 1832 N N . ALA A 1 247 ? 15.666 44.685 46.204 1.00 19.67 247 ALA A N 1
ATOM 1833 C CA . ALA A 1 247 ? 15.289 44.502 44.809 1.00 17.95 247 ALA A CA 1
ATOM 1834 C C . ALA A 1 247 ? 16.447 43.946 44.020 1.00 18.71 247 ALA A C 1
ATOM 1835 O O . ALA A 1 247 ? 17.483 44.593 43.956 1.00 16.73 247 ALA A O 1
ATOM 1837 N N . ALA A 1 248 ? 16.258 42.761 43.422 1.00 16.86 248 ALA A N 1
ATOM 1838 C CA . ALA A 1 248 ? 17.290 42.073 42.658 1.00 18.09 248 ALA A CA 1
ATOM 1839 C C . ALA A 1 248 ? 16.866 41.696 41.236 1.00 18.49 248 ALA A C 1
ATOM 1840 O O . ALA A 1 248 ? 15.671 41.557 40.982 1.00 21.83 248 ALA A O 1
ATOM 1842 N N . ASN A 1 249 ? 17.854 41.496 40.324 1.00 16.65 249 ASN A N 1
ATOM 1843 C CA . ASN A 1 249 ? 17.631 41.076 38.946 1.00 17.02 249 ASN A CA 1
ATOM 1844 C C . ASN A 1 249 ? 16.703 39.873 38.851 1.00 20.69 249 ASN A C 1
ATOM 1845 O O . ASN A 1 249 ? 16.768 38.952 39.668 1.00 19.18 249 ASN A O 1
ATOM 1850 N N . GLU A 1 250 ? 15.882 39.881 37.830 1.00 20.68 250 GLU A N 1
ATOM 1851 C CA . GLU A 1 250 ? 15.150 38.675 37.462 1.00 21.80 250 GLU A CA 1
ATOM 1852 C C . GLU A 1 250 ? 16.072 37.639 36.857 1.00 22.73 250 GLU A C 1
ATOM 1853 O O . GLU A 1 250 ? 15.988 36.457 37.214 1.00 23.27 250 GLU A O 1
ATOM 1859 N N . LEU A 1 251 ? 16.918 38.075 35.910 1.00 22.16 251 LEU A N 1
ATOM 1860 C CA . LEU A 1 251 ? 17.805 37.194 35.168 1.00 20.64 251 LEU A CA 1
ATOM 1861 C C . LEU A 1 251 ? 19.261 37.434 35.507 1.00 18.96 251 LEU A C 1
ATOM 1862 O O . LEU A 1 251 ? 19.635 38.570 35.848 1.00 19.22 251 LEU A O 1
ATOM 1867 N N . PRO A 1 252 ? 20.070 36.385 35.429 1.00 20.25 252 PRO A N 1
ATOM 1868 C CA . PRO A 1 252 ? 21.502 36.549 35.639 1.00 19.72 252 PRO A CA 1
ATOM 1869 C C . PRO A 1 252 ? 22.124 37.570 34.679 1.00 19.54 252 PRO A C 1
ATOM 1870 O O . PRO A 1 252 ? 21.824 37.590 33.471 1.00 16.25 252 PRO A O 1
ATOM 1874 N N . SER A 1 253 ? 23.026 38.372 35.232 1.00 19.16 253 SER A N 1
ATOM 1875 C CA . SER A 1 253 ? 23.877 39.250 34.450 1.00 17.66 253 SER A CA 1
ATOM 1876 C C . SER A 1 253 ? 25.199 39.299 35.202 1.00 15.74 253 SER A C 1
ATOM 1877 O O . SER A 1 253 ? 25.206 39.700 36.355 1.00 17.40 253 SER A O 1
ATOM 1880 N N . ILE A 1 254 ? 26.298 38.890 34.560 1.00 14.97 254 ILE A N 1
ATOM 1881 C CA . ILE A 1 254 ? 27.602 38.816 35.207 1.00 15.77 254 ILE A CA 1
ATOM 1882 C C . ILE A 1 254 ? 27.432 38.005 36.527 1.00 18.08 254 ILE A C 1
ATOM 1883 O O . ILE A 1 254 ? 26.749 36.956 36.523 1.00 17.61 254 ILE A O 1
ATOM 1888 N N . ASN A 1 255 ? 27.990 38.486 37.630 1.00 17.07 255 ASN A N 1
ATOM 1889 C CA . ASN A 1 255 ? 27.850 37.800 38.921 1.00 17.78 255 ASN A CA 1
ATOM 1890 C C . ASN A 1 255 ? 26.775 38.431 39.814 1.00 17.17 255 ASN A C 1
ATOM 1891 O O . ASN A 1 255 ? 26.750 38.201 41.022 1.00 17.69 255 ASN A O 1
ATOM 1896 N N . ASP A 1 256 ? 25.877 39.229 39.222 1.00 16.14 256 ASP A N 1
ATOM 1897 C CA . ASP A 1 256 ? 24.897 39.875 39.988 1.00 16.42 256 ASP A CA 1
ATOM 1898 C C . ASP A 1 256 ? 23.891 38.899 40.569 1.00 17.30 256 ASP A C 1
ATOM 1899 O O . ASP A 1 256 ? 23.561 37.883 39.954 1.00 18.07 256 ASP A O 1
ATOM 1904 N N . ILE A 1 257 ? 23.417 39.212 41.754 1.00 16.86 257 ILE A N 1
ATOM 1905 C CA . ILE A 1 257 ? 22.495 38.328 42.473 1.00 17.36 257 ILE A CA 1
ATOM 1906 C C . ILE A 1 257 ? 21.097 38.508 41.901 1.00 18.31 257 ILE A C 1
ATOM 1907 O O . ILE A 1 257 ? 20.710 39.618 41.603 1.00 18.61 257 ILE A O 1
ATOM 1912 N N . THR A 1 258 ? 20.381 37.402 41.705 1.00 18.25 258 THR A N 1
ATOM 1913 C CA . THR A 1 258 ? 19.000 37.438 41.228 1.00 17.47 258 THR A CA 1
ATOM 1914 C C . THR A 1 258 ? 18.050 37.256 42.412 1.00 21.22 258 THR A C 1
ATOM 1915 O O . THR A 1 258 ? 18.421 36.787 43.515 1.00 19.01 258 THR A O 1
ATOM 1919 N N . CYS A 1 259 ? 16.802 37.630 42.198 1.00 21.57 259 CYS A N 1
ATOM 1920 C CA . CYS A 1 259 ? 15.803 37.504 43.235 1.00 22.42 259 CYS A CA 1
ATOM 1921 C C . CYS A 1 259 ? 15.705 36.069 43.776 1.00 23.02 259 CYS A C 1
ATOM 1922 O O . CYS A 1 259 ? 15.699 35.881 44.975 1.00 24.19 259 CYS A O 1
ATOM 1927 N N . THR A 1 260 ? 15.657 35.097 42.879 1.00 24.67 260 THR A N 1
ATOM 1928 C CA . THR A 1 260 ? 15.607 33.670 43.211 1.00 23.82 260 THR A CA 1
ATOM 1929 C C . THR A 1 260 ? 16.764 33.250 44.102 1.00 23.48 260 THR A C 1
ATOM 1930 O O . THR A 1 260 ? 16.578 32.579 45.103 1.00 22.20 260 THR A O 1
ATOM 1934 N N . GLU A 1 261 ? 17.955 33.689 43.744 1.00 20.46 261 GLU A N 1
ATOM 1935 C CA . GLU A 1 261 ? 19.152 33.277 44.464 1.00 21.70 261 GLU A CA 1
ATOM 1936 C C . GLU A 1 261 ? 19.129 33.957 45.867 1.00 19.69 261 GLU A C 1
ATOM 1937 O O . GLU A 1 261 ? 19.473 33.351 46.874 1.00 19.70 261 GLU A O 1
ATOM 1943 N N . LEU A 1 262 ? 18.655 35.198 45.951 1.00 18.76 262 LEU A N 1
ATOM 1944 C CA . LEU A 1 262 ? 18.671 35.960 47.206 1.00 20.85 262 LEU A CA 1
ATOM 1945 C C . LEU A 1 262 ? 17.666 35.344 48.182 1.00 21.08 262 LEU A C 1
ATOM 1946 O O . LEU A 1 262 ? 17.905 35.260 49.381 1.00 21.61 262 LEU A O 1
ATOM 1951 N N . THR A 1 263 ? 16.559 34.872 47.632 1.00 24.12 263 THR A N 1
ATOM 1952 C CA . THR A 1 263 ? 15.573 34.150 48.449 1.00 24.23 263 THR A CA 1
ATOM 1953 C C . THR A 1 263 ? 16.226 32.912 49.057 1.00 24.12 263 THR A C 1
ATOM 1954 O O . THR A 1 263 ? 16.065 32.673 50.262 1.00 26.86 263 THR A O 1
ATOM 1958 N N . GLU A 1 264 ? 16.990 32.167 48.259 1.00 25.61 264 GLU A N 1
ATOM 1959 C CA . GLU A 1 264 ? 17.693 30.972 48.758 1.00 27.75 264 GLU A CA 1
ATOM 1960 C C . GLU A 1 264 ? 18.713 31.358 49.844 1.00 26.65 264 GLU A C 1
ATOM 1961 O O . GLU A 1 264 ? 18.778 30.729 50.926 1.00 24.89 264 GLU A O 1
ATOM 1967 N N . ILE A 1 265 ? 19.507 32.400 49.577 1.00 24.41 265 ILE A N 1
ATOM 1968 C CA . ILE A 1 265 ? 20.485 32.871 50.571 1.00 25.95 265 ILE A CA 1
ATOM 1969 C C . ILE A 1 265 ? 19.866 33.248 51.920 1.00 25.08 265 ILE A C 1
ATOM 1970 O O . ILE A 1 265 ? 20.395 32.911 52.982 1.00 24.51 265 ILE A O 1
ATOM 1975 N N . LEU A 1 266 ? 18.733 33.933 51.884 1.00 25.16 266 LEU A N 1
ATOM 1976 C CA . LEU A 1 266 ? 18.066 34.381 53.115 1.00 28.29 266 LEU A CA 1
ATOM 1977 C C . LEU A 1 266 ? 17.594 33.194 53.936 1.00 27.65 266 LEU A C 1
ATOM 1978 O O . LEU A 1 266 ? 17.801 33.154 55.152 1.00 28.90 266 LEU A O 1
ATOM 1983 N N . SER A 1 267 ? 16.982 32.242 53.251 1.00 28.77 267 SER A N 1
ATOM 1984 C CA . SER A 1 267 ? 16.596 30.942 53.864 1.00 30.20 267 SER A CA 1
ATOM 1985 C C . SER A 1 267 ? 17.792 30.278 54.501 1.00 31.74 267 SER A C 1
ATOM 1986 O O . SER A 1 267 ? 17.697 29.695 55.567 1.00 34.93 267 SER A O 1
ATOM 1989 N N . GLN A 1 268 ? 18.929 30.326 53.841 1.00 30.63 268 GLN A N 1
ATOM 1990 C CA . GLN A 1 268 ? 20.132 29.732 54.398 1.00 31.14 268 GLN A CA 1
ATOM 1991 C C . GLN A 1 268 ? 20.669 30.455 55.634 1.00 31.37 268 GLN A C 1
ATOM 1992 O O . GLN A 1 268 ? 21.210 29.808 56.535 1.00 33.77 268 GLN A O 1
ATOM 1998 N N . LEU A 1 269 ? 20.555 31.779 55.677 1.00 28.38 269 LEU A N 1
ATOM 1999 C CA . LEU A 1 269 ? 21.112 32.557 56.777 1.00 30.80 269 LEU A CA 1
ATOM 2000 C C . LEU A 1 269 ? 20.187 32.620 57.998 1.00 31.40 269 LEU A C 1
ATOM 2001 O O . LEU A 1 269 ? 20.657 32.834 59.098 1.00 33.75 269 LEU A O 1
ATOM 2006 N N . LYS A 1 270 ? 18.883 32.539 57.770 1.00 33.71 270 LYS A N 1
ATOM 2007 C CA . LYS A 1 270 ? 17.858 32.590 58.827 1.00 35.35 270 LYS A CA 1
ATOM 2008 C C . LYS A 1 270 ? 17.911 31.339 59.696 1.00 38.61 270 LYS A C 1
ATOM 2009 O O . LYS A 1 270 ? 17.888 30.239 59.150 1.00 39.08 270 LYS A O 1
ATOM 2015 N N . ASN A 1 273 ? 15.289 31.192 64.422 1.00 50.15 273 ASN A N 1
ATOM 2016 C CA . ASN A 1 273 ? 13.843 31.331 64.641 1.00 46.80 273 ASN A CA 1
ATOM 2017 C C . ASN A 1 273 ? 13.220 32.146 63.509 1.00 46.21 273 ASN A C 1
ATOM 2018 O O . ASN A 1 273 ? 12.309 32.955 63.723 1.00 47.30 273 ASN A O 1
ATOM 2023 N N . GLY A 1 274 ? 13.734 31.924 62.293 1.00 42.92 274 GLY A N 1
ATOM 2024 C CA . GLY A 1 274 ? 13.504 32.825 61.171 1.00 40.20 274 GLY A CA 1
ATOM 2025 C C . GLY A 1 274 ? 14.176 34.172 61.383 1.00 37.06 274 GLY A C 1
ATOM 2026 O O . GLY A 1 274 ? 13.766 35.176 60.795 1.00 37.89 274 GLY A O 1
ATOM 2027 N N . GLN A 1 275 ? 15.224 34.206 62.213 1.00 33.29 275 GLN A N 1
ATOM 2028 C CA . GLN A 1 275 ? 15.871 35.483 62.568 1.00 32.02 275 GLN A CA 1
ATOM 2029 C C . GLN A 1 275 ? 17.244 35.575 61.948 1.00 29.15 275 GLN A C 1
ATOM 2030 O O . GLN A 1 275 ? 17.848 34.551 61.643 1.00 26.74 275 GLN A O 1
ATOM 2036 N N . LEU A 1 276 ? 17.720 36.809 61.747 1.00 29.89 276 LEU A N 1
ATOM 2037 C CA . LEU A 1 276 ? 19.105 37.028 61.316 1.00 28.28 276 LEU A CA 1
ATOM 2038 C C . LEU A 1 276 ? 19.889 37.446 62.528 1.00 26.75 276 LEU A C 1
ATOM 2039 O O . LEU A 1 276 ? 19.867 38.607 62.897 1.00 25.24 276 LEU A O 1
ATOM 2044 N N . LEU A 1 277 ? 20.559 36.493 63.170 1.00 27.18 277 LEU A N 1
ATOM 2045 C CA . LEU A 1 277 ? 21.333 36.762 64.382 1.00 27.08 277 LEU A CA 1
ATOM 2046 C C . LEU A 1 277 ? 20.538 37.569 65.385 1.00 27.14 277 LEU A C 1
ATOM 2047 O O . LEU A 1 277 ? 20.937 38.640 65.837 1.00 26.03 277 LEU A O 1
ATOM 2052 N N . GLY A 1 278 ? 19.353 37.051 65.694 1.00 27.77 278 GLY A N 1
ATOM 2053 C CA . GLY A 1 278 ? 18.494 37.651 66.671 1.00 28.34 278 GLY A CA 1
ATOM 2054 C C . GLY A 1 278 ? 17.649 38.815 66.237 1.00 27.99 278 GLY A C 1
ATOM 2055 O O . GLY A 1 278 ? 17.006 39.428 67.076 1.00 28.87 278 GLY A O 1
ATOM 2056 N N . VAL A 1 279 ? 17.645 39.114 64.929 1.00 26.66 279 VAL A N 1
ATOM 2057 C CA . VAL A 1 279 ? 16.819 40.186 64.393 1.00 27.83 279 VAL A CA 1
ATOM 2058 C C . VAL A 1 279 ? 15.673 39.609 63.546 1.00 26.51 279 VAL A C 1
ATOM 2059 O O . VAL A 1 279 ? 15.882 38.791 62.643 1.00 27.98 279 VAL A O 1
ATOM 2063 N N . ASP A 1 280 ? 14.457 40.040 63.851 1.00 28.35 280 ASP A N 1
ATOM 2064 C CA . ASP A 1 280 ? 13.283 39.603 63.113 1.00 28.50 280 ASP A CA 1
ATOM 2065 C C . ASP A 1 280 ? 13.274 40.143 61.676 1.00 27.72 280 ASP A C 1
ATOM 2066 O O . ASP A 1 280 ? 13.628 41.306 61.444 1.00 28.10 280 ASP A O 1
ATOM 2071 N N . THR A 1 281 ? 12.856 39.286 60.747 1.00 27.03 281 THR A N 1
ATOM 2072 C CA . THR A 1 281 ? 12.895 39.568 59.295 1.00 28.24 281 THR A CA 1
ATOM 2073 C C . THR A 1 281 ? 11.508 39.678 58.661 1.00 27.46 281 THR A C 1
ATOM 2074 O O . THR A 1 281 ? 11.366 39.661 57.428 1.00 27.36 281 THR A O 1
ATOM 2078 N N . SER A 1 282 ? 10.486 39.806 59.502 1.00 28.01 282 SER A N 1
ATOM 2079 C CA . SER A 1 282 ? 9.120 39.955 59.004 1.00 28.12 282 SER A CA 1
ATOM 2080 C C . SER A 1 282 ? 8.928 41.196 58.111 1.00 28.33 282 SER A C 1
ATOM 2081 O O . SER A 1 282 ? 8.091 41.176 57.217 1.00 29.36 282 SER A O 1
ATOM 2084 N N . LYS A 1 283 ? 9.739 42.235 58.329 1.00 27.94 283 LYS A N 1
ATOM 2085 C CA . LYS A 1 283 ? 9.712 43.466 57.520 1.00 28.63 283 LYS A CA 1
ATOM 2086 C C . LYS A 1 283 ? 10.821 43.537 56.450 1.00 27.42 283 LYS A C 1
ATOM 2087 O O . LYS A 1 283 ? 11.033 44.586 55.888 1.00 26.50 283 LYS A O 1
ATOM 2093 N N . LEU A 1 284 ? 11.477 42.416 56.207 1.00 25.41 284 LEU A N 1
ATOM 2094 C CA . LEU A 1 284 ? 12.431 42.214 55.087 1.00 26.15 284 LEU A CA 1
ATOM 2095 C C . LEU A 1 284 ? 11.759 41.496 53.913 1.00 26.78 284 LEU A C 1
ATOM 2096 O O . LEU A 1 284 ? 11.403 40.305 53.998 1.00 26.70 284 LEU A O 1
ATOM 2101 N N . LEU A 1 285 ? 11.639 42.201 52.787 1.00 25.18 285 LEU A N 1
ATOM 2102 C CA . LEU A 1 285 ? 11.041 41.633 51.599 1.00 25.27 285 LEU A CA 1
ATOM 2103 C C . LEU A 1 285 ? 12.044 41.559 50.433 1.00 26.55 285 LEU A C 1
ATOM 2104 O O . LEU A 1 285 ? 12.787 42.492 50.222 1.00 25.58 285 LEU A O 1
ATOM 2109 N N . ILE A 1 286 ? 12.041 40.444 49.705 1.00 26.55 286 ILE A N 1
ATOM 2110 C CA . ILE A 1 286 ? 12.879 40.251 48.535 1.00 26.83 286 ILE A CA 1
ATOM 2111 C C . ILE A 1 286 ? 12.003 40.451 47.282 1.00 28.34 286 ILE A C 1
ATOM 2112 O O . ILE A 1 286 ? 10.986 39.777 47.120 1.00 29.77 286 ILE A O 1
ATOM 2117 N N . ALA A 1 287 ? 12.388 41.377 46.404 1.00 25.99 287 ALA A N 1
ATOM 2118 C CA . ALA A 1 287 ? 11.601 41.759 45.229 1.00 24.51 287 ALA A CA 1
ATOM 2119 C C . ALA A 1 287 ? 12.387 41.482 43.947 1.00 25.64 287 ALA A C 1
ATOM 2120 O O . ALA A 1 287 ? 13.618 41.662 43.907 1.00 23.32 287 ALA A O 1
ATOM 2122 N N . ASN A 1 288 ? 11.672 41.004 42.933 1.00 23.35 288 ASN A N 1
ATOM 2123 C CA . ASN A 1 288 ? 12.181 40.874 41.577 1.00 24.18 288 ASN A CA 1
ATOM 2124 C C . ASN A 1 288 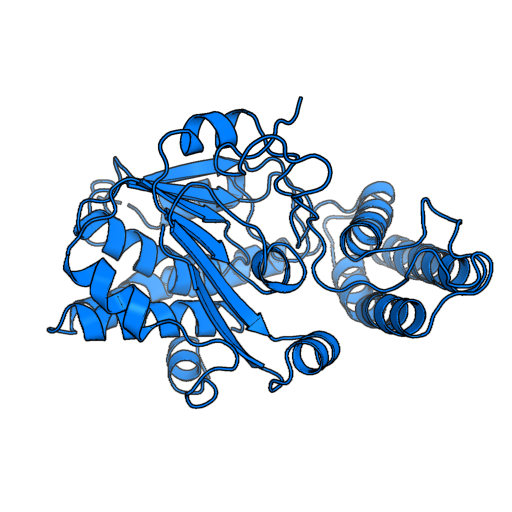? 12.020 42.246 40.932 1.00 24.01 288 ASN A C 1
ATOM 2125 O O . ASN A 1 288 ? 10.901 42.767 40.827 1.00 23.39 288 ASN A O 1
ATOM 2130 N N . SER A 1 289 ? 13.137 42.849 40.522 1.00 21.84 289 SER A N 1
ATOM 2131 C CA . SER A 1 289 ? 13.076 44.137 39.855 1.00 21.73 289 SER A CA 1
ATOM 2132 C C . SER A 1 289 ? 12.629 44.079 38.388 1.00 21.26 289 SER A C 1
ATOM 2133 O O . SER A 1 289 ? 12.264 45.132 37.814 1.00 21.71 289 SER A O 1
ATOM 2136 N N . GLY A 1 290 ? 12.670 42.886 37.791 1.00 19.42 290 GLY A N 1
ATOM 2137 C CA . GLY A 1 290 ? 12.423 42.719 36.393 1.00 20.57 290 GLY A CA 1
ATOM 2138 C C . GLY A 1 290 ? 13.640 42.951 35.526 1.00 20.78 290 GLY A C 1
ATOM 2139 O O . GLY A 1 290 ? 13.560 42.805 34.313 1.00 22.33 290 GLY A O 1
ATOM 2140 N N . ASN A 1 291 ? 14.770 43.289 36.153 1.00 19.96 291 ASN A N 1
ATOM 2141 C CA . ASN A 1 291 ? 15.957 43.633 35.392 1.00 19.26 291 ASN A CA 1
ATOM 2142 C C . ASN A 1 291 ? 16.793 42.456 34.979 1.00 19.15 291 ASN A C 1
ATOM 2143 O O . ASN A 1 291 ? 16.813 41.424 35.641 1.00 20.73 291 ASN A O 1
ATOM 2148 N N . ASP A 1 292 ? 17.560 42.635 33.905 1.00 17.84 292 ASP A N 1
ATOM 2149 C CA . ASP A 1 292 ? 18.339 41.556 33.345 1.00 17.28 292 ASP A CA 1
ATOM 2150 C C . ASP A 1 292 ? 19.690 42.081 32.892 1.00 17.63 292 ASP A C 1
ATOM 2151 O O . ASP A 1 292 ? 20.315 41.454 32.107 1.00 17.15 292 ASP A O 1
ATOM 2156 N N . LEU A 1 293 ? 20.118 43.209 33.478 1.00 18.37 293 LEU A N 1
ATOM 2157 C CA . LEU A 1 293 ? 21.394 43.825 33.108 1.00 17.26 293 LEU A CA 1
ATOM 2158 C C . LEU A 1 293 ? 22.194 44.130 34.366 1.00 16.14 293 LEU A C 1
ATOM 2159 O O . LEU A 1 293 ? 21.688 44.015 35.474 1.00 18.27 293 LEU A O 1
ATOM 2164 N N . PRO A 1 294 ? 23.468 44.548 34.183 1.00 14.18 294 PRO A N 1
ATOM 2165 C CA . PRO A 1 294 ? 24.231 45.064 35.327 1.00 14.02 294 PRO A CA 1
ATOM 2166 C C . PRO A 1 294 ? 24.105 46.540 35.617 1.00 14.99 294 PRO A C 1
ATOM 2167 O O . PRO A 1 294 ? 24.769 47.046 36.540 1.00 15.38 294 PRO A O 1
ATOM 2171 N N . VAL A 1 295 ? 23.303 47.223 34.800 1.00 13.76 295 VAL A N 1
ATOM 2172 C CA . VAL A 1 295 ? 22.877 48.565 35.005 1.00 13.30 295 VAL A CA 1
ATOM 2173 C C . VAL A 1 295 ? 21.344 48.504 35.073 1.00 13.59 295 VAL A C 1
ATOM 2174 O O . VAL A 1 295 ? 20.792 47.440 34.865 1.00 15.70 295 VAL A O 1
ATOM 2178 N N . ILE A 1 296 ? 20.693 49.614 35.370 1.00 14.50 296 ILE A N 1
ATOM 2179 C CA . ILE A 1 296 ? 19.203 49.608 35.410 1.00 15.58 296 ILE A CA 1
ATOM 2180 C C . ILE A 1 296 ? 18.570 50.912 34.946 1.00 15.78 296 ILE A C 1
ATOM 2181 O O . ILE A 1 296 ? 18.930 52.017 35.353 1.00 15.92 296 ILE A O 1
ATOM 2186 N N . ASP A 1 297 ? 17.571 50.723 34.080 1.00 16.75 297 ASP A N 1
ATOM 2187 C CA . ASP A 1 297 ? 16.681 51.792 33.643 1.00 15.58 297 ASP A CA 1
ATOM 2188 C C . ASP A 1 297 ? 15.457 51.746 34.532 1.00 15.63 297 ASP A C 1
ATOM 2189 O O . ASP A 1 297 ? 14.648 50.776 34.404 1.00 18.08 297 ASP A O 1
ATOM 2194 N N . LEU A 1 298 ? 15.343 52.741 35.410 1.00 14.84 298 LEU A N 1
ATOM 2195 C CA . LEU A 1 298 ? 14.342 52.785 36.499 1.00 16.67 298 LEU A CA 1
ATOM 2196 C C . LEU A 1 298 ? 12.969 53.180 35.915 1.00 19.67 298 LEU A C 1
ATOM 2197 O O . LEU A 1 298 ? 11.944 53.102 36.625 1.00 19.15 298 LEU A O 1
ATOM 2202 N N . SER A 1 299 ? 12.943 53.563 34.638 1.00 20.07 299 SER A N 1
ATOM 2203 C CA . SER A 1 299 ? 11.644 53.837 33.972 1.00 21.25 299 SER A CA 1
ATOM 2204 C C . SER A 1 299 ? 10.920 52.556 33.618 1.00 22.19 299 SER A C 1
ATOM 2205 O O . SER A 1 299 ? 9.726 52.638 33.278 1.00 23.83 299 SER A O 1
ATOM 2208 N N . ARG A 1 300 ? 11.588 51.390 33.728 1.00 21.75 300 ARG A N 1
ATOM 2209 C CA . ARG A 1 300 ? 11.013 50.089 33.401 1.00 24.15 300 ARG A CA 1
ATOM 2210 C C . ARG A 1 300 ? 11.334 49.051 34.467 1.00 24.29 300 ARG A C 1
ATOM 2211 O O . ARG A 1 300 ? 12.347 48.368 34.379 1.00 24.18 300 ARG A O 1
ATOM 2219 N N . VAL A 1 301 ? 10.470 48.946 35.460 1.00 22.20 301 VAL A N 1
ATOM 2220 C CA . VAL A 1 301 ? 10.631 47.943 36.547 1.00 22.59 301 VAL A CA 1
ATOM 2221 C C . VAL A 1 301 ? 9.357 47.123 36.660 1.00 23.76 301 VAL A C 1
ATOM 2222 O O . VAL A 1 301 ? 8.301 47.507 36.126 1.00 22.36 301 VAL A O 1
ATOM 2226 N N . SER A 1 302 ? 9.471 45.999 37.339 1.00 22.32 302 SER A N 1
ATOM 2227 C CA . SER A 1 302 ? 8.365 45.074 37.441 1.00 22.49 302 SER A CA 1
ATOM 2228 C C . SER A 1 302 ? 7.228 45.698 38.249 1.00 20.64 302 SER A C 1
ATOM 2229 O O . SER A 1 302 ? 7.417 46.593 39.099 1.00 20.61 302 SER A O 1
ATOM 2232 N N . GLN A 1 303 ? 5.996 45.186 38.058 1.00 23.80 303 GLN A N 1
ATOM 2233 C CA . GLN A 1 303 ? 4.910 45.700 38.864 1.00 23.69 303 GLN A CA 1
ATOM 2234 C C . GLN A 1 303 ? 5.049 45.294 40.337 1.00 22.51 303 GLN A C 1
ATOM 2235 O O . GLN A 1 303 ? 4.624 46.011 41.245 1.00 27.21 303 GLN A O 1
ATOM 2241 N N . GLU A 1 304 ? 5.651 44.143 40.550 1.00 23.87 304 GLU A N 1
ATOM 2242 C CA . GLU A 1 304 ? 5.995 43.635 41.878 1.00 23.51 304 GLU A CA 1
ATOM 2243 C C . GLU A 1 304 ? 6.797 44.696 42.634 1.00 22.87 304 GLU A C 1
ATOM 2244 O O . GLU A 1 3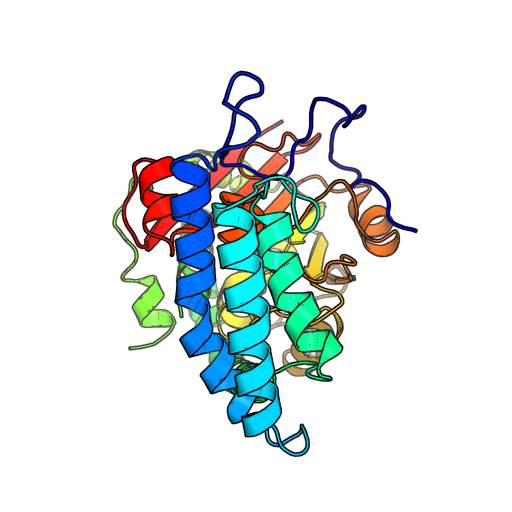04 ? 6.464 45.088 43.746 1.00 20.90 304 GLU A O 1
ATOM 2250 N N . LEU A 1 305 ? 7.892 45.145 42.022 1.00 21.43 305 LEU A N 1
ATOM 2251 C CA . LEU A 1 305 ? 8.709 46.167 42.656 1.00 21.37 305 LEU A CA 1
ATOM 2252 C C . LEU A 1 305 ? 7.992 47.501 42.862 1.00 20.45 305 LEU A C 1
ATOM 2253 O O . LEU A 1 305 ? 8.146 48.148 43.882 1.00 21.74 305 LEU A O 1
ATOM 2258 N N . ALA A 1 306 ? 7.214 47.908 41.876 1.00 20.97 306 ALA A N 1
ATOM 2259 C CA . ALA A 1 306 ? 6.460 49.151 41.934 1.00 21.03 306 ALA A CA 1
ATOM 2260 C C . ALA A 1 306 ? 5.465 49.077 43.086 1.00 21.11 306 ALA A C 1
ATOM 2261 O O . ALA A 1 306 ? 5.419 49.948 43.937 1.00 20.57 306 ALA A O 1
ATOM 2263 N N . TYR A 1 307 ? 4.738 47.976 43.173 1.00 22.32 307 TYR A N 1
ATOM 2264 C CA . TYR A 1 307 ? 3.891 47.763 44.342 1.00 23.43 307 TYR A CA 1
ATOM 2265 C C . TYR A 1 307 ? 4.646 47.863 45.669 1.00 22.88 307 TYR A C 1
ATOM 2266 O O . TYR A 1 307 ? 4.261 48.645 46.507 1.00 23.68 307 TYR A O 1
ATOM 2275 N N . LEU A 1 308 ? 5.762 47.147 45.819 1.00 21.27 308 LEU A N 1
ATOM 2276 C CA . LEU A 1 308 ? 6.507 47.162 47.070 1.00 23.03 308 LEU A CA 1
ATOM 2277 C C . LEU A 1 308 ? 7.214 48.492 47.382 1.00 23.72 308 LEU A C 1
ATOM 2278 O O . LEU A 1 308 ? 7.644 48.711 48.550 1.00 25.67 308 LEU A O 1
ATOM 2283 N N . SER A 1 309 ? 7.389 49.336 46.355 1.00 19.85 309 SER A N 1
ATOM 2284 C CA . SER A 1 309 ? 8.069 50.632 46.513 1.00 21.50 309 SER A CA 1
ATOM 2285 C C . SER A 1 309 ? 7.149 51.828 46.506 1.00 22.27 309 SER A C 1
ATOM 2286 O O . SER A 1 309 ? 7.618 52.978 46.584 1.00 22.60 309 SER A O 1
ATOM 2291 N N . SER A 1 310 ? 5.826 51.605 46.484 1.00 23.78 310 SER A N 1
ATOM 2292 C CA . SER A 1 310 ? 4.908 52.736 46.415 1.00 24.13 310 SER A CA 1
ATOM 2293 C C . SER A 1 310 ? 4.871 53.624 47.670 1.00 25.85 310 SER A C 1
ATOM 2294 O O . SER A 1 310 ? 4.456 54.784 47.593 1.00 26.06 310 SER A O 1
ATOM 2299 N N . ASP A 1 311 ? 5.277 53.091 48.825 1.00 25.50 311 ASP A N 1
ATOM 2300 C CA . ASP A 1 311 ? 5.386 53.894 50.047 1.00 24.84 311 ASP A CA 1
ATOM 2301 C C . ASP A 1 311 ? 6.822 54.038 50.542 1.00 24.48 311 ASP A C 1
ATOM 2302 O O . ASP A 1 311 ? 7.062 54.404 51.692 1.00 25.13 311 ASP A O 1
ATOM 2307 N N . ALA A 1 312 ? 7.791 53.874 49.654 1.00 25.83 312 ALA A N 1
ATOM 2308 C CA . ALA A 1 312 ? 9.205 54.032 50.105 1.00 24.24 312 ALA A CA 1
ATOM 2309 C C . ALA A 1 312 ? 9.534 55.447 50.545 1.00 23.56 312 ALA A C 1
ATOM 2310 O O . ALA A 1 312 ? 9.044 56.418 49.957 1.00 24.88 312 ALA A O 1
ATOM 2312 N N . ASP A 1 313 ? 10.388 55.608 51.561 1.00 23.18 313 ASP A N 1
ATOM 2313 C CA . ASP A 1 313 ? 10.915 56.930 51.926 1.00 22.24 313 ASP A CA 1
ATOM 2314 C C . ASP A 1 313 ? 12.474 57.023 51.878 1.00 20.37 313 ASP A C 1
ATOM 2315 O O . ASP A 1 313 ? 13.032 58.033 52.232 1.00 21.94 313 ASP A O 1
ATOM 2320 N N . LEU A 1 314 ? 13.101 55.924 51.491 1.00 20.72 314 LEU A N 1
ATOM 2321 C CA . LEU A 1 314 ? 14.571 55.872 51.179 1.00 21.06 314 LEU A CA 1
ATOM 2322 C C . LEU A 1 314 ? 14.776 54.885 50.052 1.00 19.79 314 LEU A C 1
ATOM 2323 O O . LEU A 1 314 ? 14.375 53.716 50.111 1.00 18.18 314 LEU A O 1
ATOM 2328 N N . VAL A 1 315 ? 15.419 55.347 48.982 1.00 17.99 315 VAL A N 1
ATOM 2329 C CA . VAL A 1 315 ? 15.719 54.477 47.857 1.00 17.73 315 VAL A CA 1
ATOM 2330 C C . VAL A 1 315 ? 17.259 54.473 47.810 1.00 16.44 315 VAL A C 1
ATOM 2331 O O . VAL A 1 315 ? 17.851 55.548 47.802 1.00 17.74 315 VAL A O 1
ATOM 2335 N N . ILE A 1 316 ? 17.834 53.292 47.843 1.00 15.72 316 ILE A N 1
ATOM 2336 C CA . ILE A 1 316 ? 19.310 53.120 47.844 1.00 16.86 316 ILE A CA 1
ATOM 2337 C C . ILE A 1 316 ? 19.665 52.332 46.608 1.00 14.76 316 ILE A C 1
ATOM 2338 O O . ILE A 1 316 ? 19.123 51.240 46.360 1.00 15.20 316 ILE A O 1
ATOM 2343 N N . VAL A 1 317 ? 20.602 52.842 45.776 1.00 14.99 317 VAL A N 1
ATOM 2344 C CA . VAL A 1 317 ? 20.954 52.187 44.554 1.00 14.39 317 VAL A CA 1
ATOM 2345 C C . VAL A 1 317 ? 22.448 51.823 44.638 1.00 14.93 317 VAL A C 1
ATOM 2346 O O . VAL A 1 317 ? 23.247 52.713 44.780 1.00 14.75 317 VAL A O 1
ATOM 2350 N N . GLU A 1 318 ? 22.752 50.528 44.656 1.00 14.29 318 GLU A N 1
ATOM 2351 C CA . GLU A 1 318 ? 24.094 50.046 44.958 1.00 15.58 318 GLU A CA 1
ATOM 2352 C C . GLU A 1 318 ? 24.874 49.655 43.718 1.00 14.56 318 GLU A C 1
ATOM 2353 O O . GLU A 1 318 ? 24.370 48.946 42.803 1.00 13.34 318 GLU A O 1
ATOM 2359 N N . GLY A 1 319 ? 26.162 50.010 43.739 1.00 15.16 319 GLY A N 1
ATOM 2360 C CA . GLY A 1 319 ? 27.082 49.559 42.740 1.00 12.88 319 GLY A CA 1
ATOM 2361 C C . GLY A 1 319 ? 27.282 50.492 41.590 1.00 12.63 319 GLY A C 1
ATOM 2362 O O . GLY A 1 319 ? 26.473 51.374 41.341 1.00 13.85 319 GLY A O 1
ATOM 2363 N N . MET A 1 320 ? 28.430 50.368 40.927 1.00 13.03 320 MET A N 1
ATOM 2364 C CA . MET A 1 320 ? 28.756 51.269 39.858 1.00 13.53 320 MET A CA 1
ATOM 2365 C C . MET A 1 320 ? 27.759 51.178 38.731 1.00 13.88 320 MET A C 1
ATOM 2366 O O . MET A 1 320 ? 27.447 52.175 38.132 1.00 15.48 320 MET A O 1
ATOM 2371 N N . GLY A 1 321 ? 27.315 49.979 38.384 1.00 14.72 321 GLY A N 1
ATOM 2372 C CA . GLY A 1 321 ? 26.417 49.886 37.197 1.00 13.15 321 GLY A CA 1
ATOM 2373 C C . GLY A 1 321 ? 25.074 50.550 37.410 1.00 11.88 321 GLY A C 1
ATOM 2374 O O . GLY A 1 321 ? 24.677 51.397 36.629 1.00 13.41 321 GLY A O 1
ATOM 2375 N N . ARG A 1 322 ? 24.412 50.182 38.494 1.00 13.09 322 ARG A N 1
ATOM 2376 C CA . ARG A 1 322 ? 23.067 50.714 38.808 1.00 13.77 322 ARG A CA 1
ATOM 2377 C C . ARG A 1 322 ? 22.998 52.124 39.406 1.00 14.24 322 ARG A C 1
ATOM 2378 O O . ARG A 1 322 ? 21.984 52.808 39.225 1.00 15.90 322 ARG A O 1
ATOM 2386 N N . GLY A 1 323 ? 24.048 52.523 40.129 1.00 13.55 323 GLY A N 1
ATOM 2387 C CA . GLY A 1 323 ? 24.143 53.778 40.840 1.00 13.71 323 GLY A CA 1
ATOM 2388 C C . GLY A 1 323 ? 25.026 54.890 40.298 1.00 14.38 323 GLY A C 1
ATOM 2389 O O . GLY A 1 323 ? 24.862 56.067 40.658 1.00 15.19 323 GLY A O 1
ATOM 2390 N N . ILE A 1 324 ? 26.039 54.502 39.515 1.00 12.76 324 ILE A N 1
ATOM 2391 C CA . ILE A 1 324 ? 26.951 55.445 38.895 1.00 13.54 324 ILE A CA 1
ATOM 2392 C C . ILE A 1 324 ? 26.809 55.602 37.339 1.00 13.50 324 ILE A C 1
ATOM 2393 O O . ILE A 1 324 ? 26.476 56.687 36.851 1.00 13.98 324 ILE A O 1
ATOM 2398 N N . GLU A 1 325 ? 27.006 54.517 36.572 1.00 12.91 325 GLU A N 1
ATOM 2399 C CA . GLU A 1 325 ? 26.860 54.514 35.121 1.00 13.86 325 GLU A CA 1
ATOM 2400 C C . GLU A 1 325 ? 25.393 54.787 34.736 1.00 14.55 325 GLU A C 1
ATOM 2401 O O . GLU A 1 325 ? 25.110 55.313 33.656 1.00 15.50 325 GLU A O 1
ATOM 2407 N N . THR A 1 326 ? 24.486 54.392 35.627 1.00 12.46 326 THR A N 1
ATOM 2408 C CA . THR A 1 326 ? 23.071 54.804 35.523 1.00 14.53 326 THR A CA 1
ATOM 2409 C C . THR A 1 326 ? 22.669 55.437 36.837 1.00 14.24 326 THR A C 1
ATOM 2410 O O . THR A 1 326 ? 23.257 55.154 37.886 1.00 13.91 326 THR A O 1
ATOM 2414 N N . ASN A 1 327 ? 21.666 56.333 36.799 1.00 16.54 327 ASN A N 1
ATOM 2415 C CA . ASN A 1 327 ? 20.981 56.775 37.982 1.00 15.48 327 ASN A CA 1
ATOM 2416 C C . ASN A 1 327 ? 21.714 57.720 38.976 1.00 14.39 327 ASN A C 1
ATOM 2417 O O . ASN A 1 327 ? 21.095 58.322 39.828 1.00 15.93 327 ASN A O 1
ATOM 2422 N N . LEU A 1 328 ? 23.012 57.972 38.787 1.00 14.06 328 LEU A N 1
ATOM 2423 C CA . LEU A 1 328 ? 23.727 58.861 39.724 1.00 14.12 328 LEU A CA 1
ATOM 2424 C C . LEU A 1 328 ? 23.034 60.201 39.998 1.00 15.75 328 LEU A C 1
ATOM 2425 O O . LEU A 1 328 ? 22.956 60.645 41.147 1.00 17.31 328 LEU A O 1
ATOM 2430 N N . TYR A 1 329 ? 22.519 60.815 38.930 1.00 16.29 329 TYR A N 1
ATOM 2431 C CA . TYR A 1 329 ? 21.879 62.112 39.042 1.00 18.53 329 TYR A CA 1
ATOM 2432 C C . TYR A 1 329 ? 20.340 62.017 38.975 1.00 20.63 329 TYR A C 1
ATOM 2433 O O . TYR A 1 329 ? 19.702 63.046 38.836 1.00 18.75 329 TYR A O 1
ATOM 2442 N N . ALA A 1 330 ? 19.793 60.804 39.110 1.00 18.71 330 ALA A N 1
ATOM 2443 C CA . ALA A 1 330 ? 18.319 60.614 39.087 1.00 19.40 330 ALA A CA 1
ATOM 2444 C C . ALA A 1 330 ? 17.721 61.322 40.269 1.00 19.06 330 ALA A C 1
ATOM 2445 O O . ALA A 1 330 ? 18.238 61.287 41.388 1.00 19.10 330 ALA A O 1
ATOM 2447 N N . GLN A 1 331 ? 16.618 62.011 39.997 1.00 23.13 331 GLN A N 1
ATOM 2448 C CA . GLN A 1 331 ? 15.897 62.715 41.047 1.00 25.88 331 GLN A CA 1
ATOM 2449 C C . GLN A 1 331 ? 14.763 61.811 41.516 1.00 22.94 331 GLN A C 1
ATOM 2450 O O . GLN A 1 331 ? 14.123 61.199 40.712 1.00 23.38 331 GLN A O 1
ATOM 2456 N N . PHE A 1 332 ? 14.593 61.711 42.826 1.00 22.95 332 PHE A N 1
ATOM 2457 C CA . PHE A 1 332 ? 13.518 60.910 43.423 1.00 24.57 332 PHE A CA 1
ATOM 2458 C C . PHE A 1 332 ? 12.562 61.795 44.237 1.00 21.01 332 PHE A C 1
ATOM 2459 O O . PHE A 1 332 ? 12.948 62.858 44.713 1.00 19.76 332 PHE A O 1
ATOM 2467 N N . LYS A 1 333 ? 11.323 61.328 44.422 1.00 23.70 333 LYS A N 1
ATOM 2468 C CA . LYS A 1 333 ? 10.370 61.994 45.318 1.00 25.23 333 LYS A CA 1
ATOM 2469 C C . LYS A 1 333 ? 10.725 61.910 46.800 1.00 24.45 333 LYS A C 1
ATOM 2470 O O . LYS A 1 333 ? 10.242 62.713 47.594 1.00 23.81 333 LYS A O 1
ATOM 2476 N N . CYS A 1 334 ? 11.547 60.908 47.169 1.00 21.43 334 CYS A N 1
ATOM 2477 C CA . CYS A 1 334 ? 11.945 60.667 48.548 1.00 21.79 334 CYS A CA 1
ATOM 2478 C C . CYS A 1 334 ? 13.476 60.723 48.613 1.00 19.97 334 CYS A C 1
ATOM 2479 O O . CYS A 1 334 ? 14.150 60.891 47.583 1.00 20.06 334 CYS A O 1
ATOM 2482 N N . ASP A 1 335 ? 13.990 60.611 49.800 1.00 20.44 335 ASP A N 1
ATOM 2483 C CA . ASP A 1 335 ? 15.443 60.596 49.984 1.00 19.86 335 ASP A CA 1
ATOM 2484 C C . ASP A 1 335 ? 16.045 59.464 49.124 1.00 19.42 335 ASP A C 1
ATOM 2485 O O . ASP A 1 335 ? 15.473 58.393 48.955 1.00 17.68 335 ASP A O 1
ATOM 2490 N N . SER A 1 336 ? 17.255 59.687 48.583 1.00 20.44 336 SER A N 1
ATOM 2491 C CA . SER A 1 336 ? 17.899 58.654 47.781 1.00 17.63 336 SER A CA 1
ATOM 2492 C C . SER A 1 336 ? 19.394 58.646 48.090 1.00 16.17 336 SER A C 1
ATOM 2493 O O . SER A 1 336 ? 19.963 59.669 48.446 1.00 16.90 336 SER A O 1
ATOM 2496 N N . LEU A 1 337 ? 19.949 57.456 48.022 1.00 15.26 337 LEU A N 1
ATOM 2497 C CA . LEU A 1 337 ? 21.382 57.212 48.181 1.00 14.38 337 LEU A CA 1
ATOM 2498 C C . LEU A 1 337 ? 21.902 56.335 47.034 1.00 13.81 337 LEU A C 1
ATOM 2499 O O . LEU A 1 337 ? 21.325 55.290 46.704 1.00 15.41 337 LEU A O 1
ATOM 2504 N N . LYS A 1 338 ? 23.001 56.791 46.381 1.00 12.94 338 LYS A N 1
ATOM 2505 C CA . LYS A 1 338 ? 23.686 56.023 45.368 1.00 14.14 338 LYS A CA 1
ATOM 2506 C C . LYS A 1 338 ? 25.036 55.727 45.968 1.00 13.36 338 LYS A C 1
ATOM 2507 O O . LYS A 1 338 ? 25.704 56.621 46.439 1.00 14.85 338 LYS A O 1
ATOM 2513 N N . ILE A 1 339 ? 25.306 54.447 46.095 1.00 13.15 339 ILE A N 1
ATOM 2514 C CA . ILE A 1 339 ? 26.488 53.993 46.826 1.00 13.15 339 ILE A CA 1
ATOM 2515 C C . ILE A 1 339 ? 27.196 52.932 46.000 1.00 12.89 339 ILE A C 1
ATOM 2516 O O . ILE A 1 339 ? 26.674 51.866 45.729 1.00 13.32 339 ILE A O 1
ATOM 2521 N N . GLY A 1 340 ? 28.466 53.193 45.606 1.00 12.23 340 GLY A N 1
ATOM 2522 C CA . GLY A 1 340 ? 29.153 52.124 44.931 1.00 14.53 340 GLY A CA 1
ATOM 2523 C C . GLY A 1 340 ? 30.611 52.440 44.756 1.00 13.87 340 GLY A C 1
ATOM 2524 O O . GLY A 1 340 ? 31.023 53.598 44.952 1.00 14.83 340 GLY A O 1
ATOM 2525 N N . MET A 1 341 ? 31.361 51.392 44.502 1.00 14.09 341 MET A N 1
ATOM 2526 C CA . MET A 1 341 ? 32.820 51.577 44.211 1.00 15.98 341 MET A CA 1
ATOM 2527 C C . MET A 1 341 ? 33.060 51.784 42.734 1.00 17.36 341 MET A C 1
ATOM 2528 O O . MET A 1 341 ? 32.467 51.057 41.900 1.00 16.65 341 MET A O 1
ATOM 2537 N N . VAL A 1 342 ? 34.001 52.679 42.422 1.00 16.08 342 VAL A N 1
ATOM 2538 C CA . VAL A 1 342 ? 34.348 53.015 41.037 1.00 18.85 342 VAL A CA 1
ATOM 2539 C C . VAL A 1 342 ? 35.373 52.004 40.535 1.00 19.34 342 VAL A C 1
ATOM 2540 O O . VAL A 1 342 ? 36.458 51.942 41.091 1.00 17.87 342 VAL A O 1
ATOM 2544 N N . LYS A 1 343 ? 35.021 51.192 39.546 1.00 17.94 343 LYS A N 1
ATOM 2545 C CA . LYS A 1 343 ? 35.912 50.118 39.067 1.00 22.05 343 LYS A CA 1
ATOM 2546 C C . LYS A 1 343 ? 36.324 50.245 37.571 1.00 22.63 343 LYS A C 1
ATOM 2547 O O . LYS A 1 343 ? 36.967 49.352 37.051 1.00 26.83 343 LYS A O 1
ATOM 2553 N N . HIS A 1 344 ? 35.936 51.329 36.900 1.00 20.63 344 HIS A N 1
ATOM 2554 C CA . HIS A 1 344 ? 36.365 51.668 35.532 1.00 20.49 344 HIS A CA 1
ATOM 2555 C C . HIS A 1 344 ? 37.176 52.969 35.609 1.00 18.84 344 HIS A C 1
ATOM 2556 O O . HIS A 1 344 ? 36.722 53.970 36.164 1.00 18.16 344 HIS A O 1
ATOM 2563 N N . LEU A 1 345 ? 38.383 52.983 35.033 1.00 20.62 345 LEU A N 1
ATOM 2564 C CA . LEU A 1 345 ? 39.097 54.246 34.861 1.00 20.25 345 LEU A CA 1
ATOM 2565 C C . LEU A 1 345 ? 38.272 55.353 34.185 1.00 17.20 345 LEU A C 1
ATOM 2566 O O . LEU A 1 345 ? 38.382 56.529 34.522 1.00 21.27 345 LEU A O 1
ATOM 2571 N N . GLU A 1 346 ? 37.432 54.968 33.232 1.00 19.26 346 GLU A N 1
ATOM 2572 C CA . GLU A 1 346 ? 36.642 55.912 32.465 1.00 18.99 346 GLU A CA 1
ATOM 2573 C C . GLU A 1 346 ? 35.596 56.544 33.373 1.00 17.68 346 GLU A C 1
ATOM 2574 O O . GLU A 1 346 ? 35.231 57.686 33.203 1.00 17.98 346 GLU A O 1
ATOM 2580 N N . VAL A 1 347 ? 35.103 55.765 34.328 1.00 17.68 347 VAL A N 1
ATOM 2581 C CA . VAL A 1 347 ? 34.177 56.303 35.299 1.00 18.63 347 VAL A CA 1
ATOM 2582 C C . VAL A 1 347 ? 34.912 57.205 36.289 1.00 16.16 347 VAL A C 1
ATOM 2583 O O . VAL A 1 347 ? 34.435 58.296 36.638 1.00 16.05 347 VAL A O 1
ATOM 2587 N N . ALA A 1 348 ? 36.078 56.776 36.774 1.00 17.60 348 ALA A N 1
ATOM 2588 C CA . ALA A 1 348 ? 36.854 57.627 37.616 1.00 18.82 348 ALA A CA 1
ATOM 2589 C C . ALA A 1 348 ? 37.133 58.948 36.943 1.00 19.01 348 ALA A C 1
ATOM 2590 O O . ALA A 1 348 ? 36.996 60.014 37.574 1.00 18.10 348 ALA A O 1
ATOM 2592 N N . GLU A 1 349 ? 37.519 58.888 35.677 1.00 21.85 349 GLU A N 1
ATOM 2593 C CA . GLU A 1 349 ? 37.810 60.073 34.879 1.00 22.28 349 GLU A CA 1
ATOM 2594 C C . GLU A 1 349 ? 36.613 61.026 34.860 1.00 21.78 349 GLU A C 1
ATOM 2595 O O . GLU A 1 349 ? 36.737 62.211 35.168 1.00 21.29 349 GLU A O 1
ATOM 2601 N N . PHE A 1 350 ? 35.454 60.499 34.467 1.00 21.03 350 PHE A N 1
ATOM 2602 C CA . PHE A 1 350 ? 34.182 61.269 34.469 1.00 20.57 350 PHE A CA 1
ATOM 2603 C C . PHE A 1 350 ? 33.903 61.968 35.783 1.00 18.98 350 PHE A C 1
ATOM 2604 O O . PHE A 1 350 ? 33.452 63.155 35.789 1.00 19.09 350 PHE A O 1
ATOM 2612 N N . LEU A 1 351 ? 34.146 61.284 36.912 1.00 17.93 351 LEU A N 1
ATOM 2613 C CA . LEU A 1 351 ? 33.838 61.841 38.226 1.00 18.62 351 LEU A CA 1
ATOM 2614 C C . LEU A 1 351 ? 34.949 62.730 38.792 1.00 20.20 351 LEU A C 1
ATOM 2615 O O . LEU A 1 351 ? 34.786 63.387 39.837 1.00 21.00 351 LEU A O 1
ATOM 2620 N N . GLY A 1 352 ? 36.091 62.689 38.116 1.00 20.43 352 GLY A N 1
ATOM 2621 C CA . GLY A 1 352 ? 37.343 63.328 38.614 1.00 20.79 352 GLY A CA 1
ATOM 2622 C C . GLY A 1 352 ? 37.871 62.661 39.879 1.00 21.47 352 GLY A C 1
ATOM 2623 O O . GLY A 1 352 ? 38.381 63.328 40.781 1.00 26.85 352 GLY A O 1
ATOM 2624 N N . GLY A 1 353 ? 37.706 61.352 39.981 1.00 17.30 353 GLY A N 1
ATOM 2625 C CA . GLY A 1 353 ? 38.156 60.602 41.125 1.00 20.14 353 GLY A CA 1
ATOM 2626 C C . GLY A 1 353 ? 39.229 59.586 40.792 1.00 20.07 353 GLY A C 1
ATOM 2627 O O . GLY A 1 353 ? 39.826 59.666 39.781 1.00 22.21 353 GLY A O 1
ATOM 2628 N N . ARG A 1 354 ? 39.470 58.692 41.743 1.00 23.23 354 ARG A N 1
ATOM 2629 C CA . ARG A 1 354 ? 40.487 57.663 41.699 1.00 23.16 354 ARG A CA 1
ATOM 2630 C C . ARG A 1 354 ? 39.879 56.353 41.249 1.00 23.48 354 ARG A C 1
ATOM 2631 O O . ARG A 1 354 ? 38.687 56.114 41.502 1.00 19.07 354 ARG A O 1
ATOM 2639 N N . LEU A 1 355 ? 40.678 55.446 40.680 1.00 23.06 355 LEU A N 1
ATOM 2640 C CA . LEU A 1 355 ? 40.200 54.094 40.525 1.00 22.31 355 LEU A CA 1
ATOM 2641 C C . LEU A 1 355 ? 39.973 53.582 41.939 1.00 21.46 355 LEU A C 1
ATOM 2642 O O . LEU A 1 355 ? 40.719 53.914 42.853 1.00 22.04 355 LEU A O 1
ATOM 2647 N N . TYR A 1 356 ? 38.888 52.829 42.125 1.00 20.47 356 TYR A N 1
ATOM 2648 C CA . TYR A 1 356 ? 38.486 52.332 43.445 1.00 18.72 356 TYR A CA 1
ATOM 2649 C C . TYR A 1 356 ? 37.978 53.417 44.404 1.00 17.98 356 TYR A C 1
ATOM 2650 O O . TYR A 1 356 ? 37.798 53.162 45.597 1.00 18.88 356 TYR A O 1
ATOM 2659 N N . ASP A 1 357 ? 37.684 54.604 43.884 1.00 18.08 357 ASP A N 1
ATOM 2660 C CA . ASP A 1 357 ? 37.058 55.643 44.705 1.00 17.30 357 ASP A CA 1
ATOM 2661 C C . ASP A 1 357 ? 35.658 55.152 45.152 1.00 16.57 357 ASP A C 1
ATOM 2662 O O . ASP A 1 357 ? 35.069 54.246 44.561 1.00 17.26 357 ASP A O 1
ATOM 2667 N N . CYS A 1 358 ? 35.182 55.748 46.224 1.00 15.99 358 CYS A N 1
ATOM 2668 C CA . CYS A 1 358 ? 33.857 55.438 46.764 1.00 13.97 358 CYS A CA 1
ATOM 2669 C C . CYS A 1 358 ? 32.903 56.554 46.483 1.00 15.72 358 CYS A C 1
ATOM 2670 O O . CYS A 1 358 ? 33.239 57.742 46.629 1.00 16.12 358 CYS A O 1
ATOM 2673 N N . VAL A 1 359 ? 31.699 56.208 45.995 1.00 14.81 359 VAL A N 1
ATOM 2674 C CA . VAL A 1 359 ? 30.701 57.231 45.783 1.00 14.39 359 VAL A CA 1
ATOM 2675 C C . VAL A 1 359 ? 29.632 56.971 46.859 1.00 13.31 359 VAL A C 1
ATOM 2676 O O . VAL A 1 359 ? 29.173 55.842 46.967 1.00 14.81 359 VAL A O 1
ATOM 2680 N N . PHE A 1 360 ? 29.316 58.010 47.643 1.00 13.51 360 PHE A N 1
ATOM 2681 C CA . PHE A 1 360 ? 28.217 57.965 48.631 1.00 14.06 360 PHE A CA 1
ATOM 2682 C C . PHE A 1 360 ? 27.454 59.269 48.387 1.00 16.18 360 PHE A C 1
ATOM 2683 O O . PHE A 1 360 ? 27.801 60.314 48.963 1.00 16.11 360 PHE A O 1
ATOM 2691 N N . LYS A 1 361 ? 26.457 59.217 47.502 1.00 17.20 361 LYS A N 1
ATOM 2692 C CA . LYS A 1 361 ? 25.736 60.393 47.055 1.00 16.27 361 LYS A CA 1
ATOM 2693 C C . LYS A 1 361 ? 24.319 60.344 47.626 1.00 15.48 361 LYS A C 1
ATOM 2694 O O . LYS A 1 361 ? 23.543 59.508 47.203 1.00 17.20 361 LYS A O 1
ATOM 2700 N N . PHE A 1 362 ? 24.071 61.234 48.567 1.00 16.58 362 PHE A N 1
ATOM 2701 C CA . PHE A 1 362 ? 22.812 61.284 49.311 1.00 17.89 362 PHE A CA 1
ATOM 2702 C C . PHE A 1 362 ? 22.095 62.595 49.028 1.00 19.96 362 PHE A C 1
ATOM 2703 O O . PHE A 1 362 ? 22.679 63.683 49.171 1.00 18.53 362 PHE A O 1
ATOM 2711 N N . ASN A 1 363 ? 20.816 62.481 48.688 1.00 20.55 363 ASN A N 1
ATOM 2712 C CA . ASN A 1 363 ? 19.975 63.624 48.366 1.00 25.28 363 ASN A CA 1
ATOM 2713 C C . ASN A 1 363 ? 18.741 63.572 49.283 1.00 25.16 363 ASN A C 1
ATOM 2714 O O . ASN A 1 363 ? 17.997 62.617 49.268 1.00 23.74 363 ASN A O 1
ATOM 2719 N N . GLU A 1 364 ? 18.599 64.572 50.134 1.00 28.10 364 GLU A N 1
ATOM 2720 C CA . GLU A 1 364 ? 17.511 64.605 51.100 1.00 31.39 364 GLU A CA 1
ATOM 2721 C C . GLU A 1 364 ? 16.438 65.518 50.563 1.00 34.11 364 GLU A C 1
ATOM 2722 O O . GLU A 1 364 ? 16.759 66.620 50.115 1.00 34.92 364 GLU A O 1
ATOM 2728 N N . VAL A 1 365 ? 15.192 65.020 50.616 1.00 34.15 365 VAL A N 1
ATOM 2729 C CA . VAL A 1 365 ? 13.917 65.740 50.370 1.00 36.81 365 VAL A CA 1
ATOM 2730 C C . VAL A 1 365 ? 13.406 65.450 48.982 1.00 39.03 365 VAL A C 1
ATOM 2731 O O . VAL A 1 365 ? 12.681 64.479 48.816 1.00 42.41 365 VAL A O 1
#

InterPro domains:
  IPR002791 Damage-control phosphatase ARMT1-like, metal-binding domain [PF01937] (49-359)
  IPR004567 Type II pantothenate kinase [PTHR12280] (101-280)
  IPR016949 Damage-control phosphatase At2g17340 [PIRSF030210] (7-367)
  IPR035073 At2g17340, three-helix bundle domain [G3DSA:1.20.1700.10] (28-117)
  IPR036075 Damage-control phosphatase ARMT1-like, metal-binding domain superfamily [SSF111321] (7-364)

Sequence (343 aa):
EMVPFPQLPMPIENNYRACTIPYRFPSDDPKKATPNEISWINVFANSIPSFKKRAESDITVPDAPARAEKFAERYAGILEDLKKDPESHGGPPDGILLCRLREQVLRELGFRDIFKKVKDEENAKAISLFPQVVSLSDAIEDDGKRLENLVRGIFAGNIFMSFLASCQNLVPRPWVIDDLENFQAKWINKSWKKAVIFVDNSGADIILGILPFARELLRRGAQVVLAANELPSINDITCTELTEILSQLKNGQLLGVDTSKLLIANSGNDLPVIDLSRVSQELAYLSSDADLVIVEGMGRGIETNLYAQFKCDSLKIGMVKHLEVAEFLGGRLYDCVFKFNEV

GO terms:
  GO:0005739 mitochondrion (C, HDA)
  GO:0005829 cytosol (C, HDA)

Foldseek 3Di:
DFAFQQFFDPPCVPPFDWFDDDQDDPPDDQQAGGPSLLVVLVVLLVCLVVQLVLQLPQVVDVNSNVLSVQLNVVLNVQSVVCRRHCPPPPGVDAPVSNQVSSVVSCVVSPHFASCVVVLVVQQVVLLVCLVVLLVVLVPDDDPLVSLVLLLLLLALLQDDVPSVVSSVPADDDPFLAHCSVVVSVVVVVLPFAAEEEEAFAGHSNVRNRVPSNVQSNQVSHHQYEYEFECGDEHRTDFLVNVVVSLVVCEVHANVPGHCPSYHYFYQPHHGNEDDSRTGDVRSSV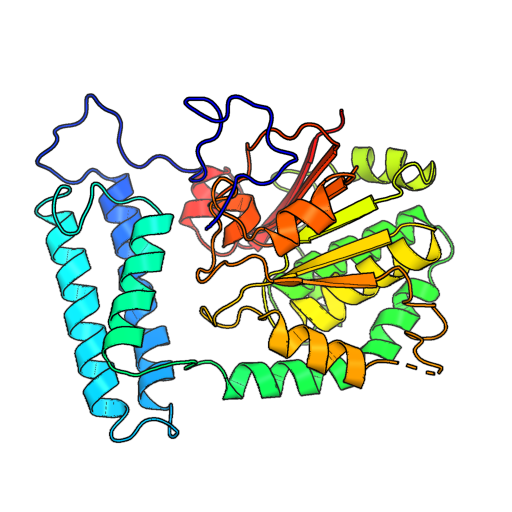SSNPGQEYEYEECRHCPSTVVPRDTNHKYWRWYFAQDPVSCVVSVHDHRTIHTHIDHD